Protein AF-A0A1S1YUB9-F1 (afdb_monomer_lite)

Radius of gyration: 20.57 Å; chains: 1; bounding box: 58×53×53 Å

Foldseek 3Di:
DVVVVPPPPPPDPDDPPPVVVVVVVVVLVVLLVPAADADADLPDLKHKWKDFLVLHTDDDDVVLVVQLSAAPLNVVLVLLVCLVPDDLVVQVCVLVVCPVPVCSVVSVQCNPQFPSVLLNCLSPVLPVPPSNDDTHCQVVLVVLLVVPPVRMFIKMKGAAPPDDLQPAAEEEEQAAAQGDRPSQVSLCNVQGNHIYIYGDDSHRHSAAALVNLCCCQVRVQVSVCVSVVYDRDAHAYEAAQNVCNSLQNCLVRVVPRHPAAEYELAENEHARDDQHEYEFEFEPAEPRGDYDPPHDPSRYDYDYHYSDYSCCCSSPVVVVSVVVVVVVVPD

Sequence (331 aa):
MIVLLLQNEDFVSNYLKIKKRWVLLSTLVLYILIFPKRSFDKEAEYQSVYFNSTGNTVSMPWLPYLSSIISEEDGQSVAVFMMHVLPEDIIRILVQKGLGLPFGSALRDMVTYSNHESLWNNYLFHNGAPTSMLPSNLYFQMMQDKGQYKDLSHYFVHLPKNKNLEDCEVTVFCHGFLGNWLLYPKIYDEYSNHIVICVETKGMSGIFTSSDMKHIYSKVLPHAYKRIGISPKKPHLVGLSNGCSAINTAITTLPTQFKSYTALSGGLFSKPRYGQKVKVIYGATDQSGGVSKYIPQNKYKLHVIKGDNHVLYISNPDTVFSILKQFDTSL

Organism: Flammeovirga pacifica (NCBI:txid915059)

Secondary structure (DSSP, 8-state):
-TTGGG--TTS-TTTSTTHHHHHHHHHHHHHHHHSPPPP--TTSSEEEEEEETTS-EEPPPHHHHHHTTS-HHHHHHHHHHHHHHS-HHHHHHHHHTT---TTHHHHHHHHHHS-HHHHHHHHHHTTS--T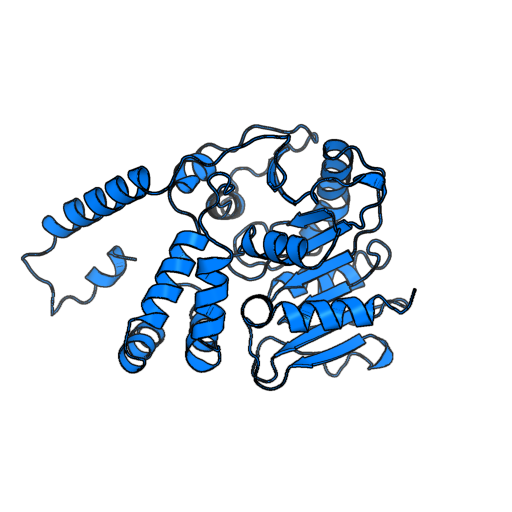TPPPP-HHHHHHHHTT-STTEEEEEEE--TTS-GGGSEEEEEE--SS--TTHHHHHHHHH--EEEEEE--SSTT----HHHHHHIIIIIHHHHHHHHT-----PEEEEEGGGHHHHHHHHHHSTTT-SEEEEESSEE-SPP-SS--EEEEEETT-SS-EE-TTS-GGGEEEEEETT--TTHHHH-HHHHHHHHHHHH---

Structure (mmCIF, N/CA/C/O backbone):
data_AF-A0A1S1YUB9-F1
#
_entry.id   AF-A0A1S1YUB9-F1
#
loop_
_atom_site.group_PDB
_atom_site.id
_atom_site.type_symbol
_atom_site.label_atom_id
_atom_site.label_alt_id
_atom_site.label_comp_id
_atom_site.label_asym_id
_atom_site.label_entity_id
_atom_site.label_seq_id
_atom_site.pdbx_PDB_ins_code
_atom_site.Cartn_x
_atom_site.Cartn_y
_atom_site.Cartn_z
_atom_site.occupancy
_atom_site.B_iso_or_equiv
_atom_site.auth_seq_id
_atom_site.auth_comp_id
_atom_site.auth_asym_id
_atom_site.auth_atom_id
_atom_site.pdbx_PDB_model_num
ATOM 1 N N . MET A 1 1 ? 21.155 -14.754 -8.875 1.00 34.53 1 MET A N 1
ATOM 2 C CA . MET A 1 1 ? 20.658 -16.146 -8.960 1.00 34.53 1 MET A CA 1
ATOM 3 C C . MET A 1 1 ? 21.722 -17.140 -9.449 1.00 34.53 1 MET A C 1
ATOM 5 O O . MET A 1 1 ? 22.033 -18.050 -8.703 1.00 34.53 1 MET A O 1
ATOM 9 N N . ILE A 1 2 ? 22.366 -16.961 -10.615 1.00 30.94 2 ILE A N 1
ATOM 10 C CA . ILE A 1 2 ? 23.365 -17.937 -11.134 1.00 30.94 2 ILE A CA 1
ATOM 11 C C . ILE A 1 2 ? 24.801 -17.730 -10.602 1.00 30.94 2 ILE A C 1
ATOM 13 O O . ILE A 1 2 ? 25.580 -18.676 -10.544 1.00 30.94 2 ILE A O 1
ATOM 17 N N . VAL A 1 3 ? 25.153 -16.522 -10.151 1.00 30.31 3 VAL A N 1
ATOM 18 C CA . VAL A 1 3 ? 26.521 -16.199 -9.688 1.00 30.31 3 VAL A CA 1
ATOM 19 C C . VAL A 1 3 ? 26.869 -16.857 -8.340 1.00 30.31 3 VAL A C 1
ATOM 21 O O . VAL A 1 3 ? 28.016 -17.232 -8.135 1.00 30.31 3 VAL A O 1
ATOM 24 N N . LEU A 1 4 ? 25.884 -17.085 -7.462 1.00 33.44 4 LEU A N 1
ATOM 25 C CA . LEU A 1 4 ? 26.083 -17.748 -6.160 1.00 33.44 4 LEU A CA 1
ATOM 26 C C . LEU A 1 4 ? 26.013 -19.286 -6.243 1.00 33.44 4 LEU A C 1
ATOM 28 O O . LEU A 1 4 ? 26.608 -19.970 -5.421 1.00 33.44 4 LEU A O 1
ATOM 32 N N . LEU A 1 5 ? 25.392 -19.841 -7.294 1.00 34.75 5 LEU A N 1
ATOM 33 C CA . LEU A 1 5 ? 25.421 -21.281 -7.615 1.00 34.75 5 LEU A CA 1
ATOM 34 C C . LEU A 1 5 ? 26.806 -21.773 -8.089 1.00 34.75 5 LEU A C 1
ATOM 36 O O . LEU A 1 5 ? 26.974 -22.953 -8.385 1.00 34.75 5 LEU A O 1
ATOM 40 N N . LEU A 1 6 ? 27.790 -20.878 -8.215 1.00 36.81 6 LEU A N 1
ATOM 41 C CA . LEU A 1 6 ? 29.139 -21.172 -8.707 1.00 36.81 6 LEU A CA 1
ATOM 42 C C . LEU A 1 6 ? 30.212 -21.208 -7.609 1.00 36.81 6 LEU A C 1
ATOM 44 O O . LEU A 1 6 ? 31.366 -21.449 -7.941 1.00 36.81 6 LEU A O 1
ATOM 48 N N . GLN A 1 7 ? 29.857 -20.980 -6.340 1.00 35.47 7 GLN A N 1
ATOM 49 C CA . GLN A 1 7 ? 30.815 -20.947 -5.221 1.00 35.47 7 GLN A CA 1
ATOM 50 C C . GLN A 1 7 ? 30.891 -22.254 -4.415 1.00 35.47 7 GLN A C 1
ATOM 52 O O . GLN A 1 7 ? 31.587 -22.312 -3.409 1.00 35.47 7 GLN A O 1
ATOM 57 N N . ASN A 1 8 ? 30.199 -23.311 -4.846 1.00 39.94 8 ASN A N 1
ATOM 58 C CA . ASN A 1 8 ? 30.387 -24.651 -4.292 1.00 39.94 8 ASN A CA 1
ATOM 59 C C . ASN A 1 8 ? 31.388 -25.390 -5.196 1.00 39.94 8 ASN A C 1
ATOM 61 O O . ASN A 1 8 ? 31.019 -25.903 -6.256 1.00 39.94 8 ASN A O 1
ATOM 65 N N . GLU A 1 9 ? 32.673 -25.282 -4.852 1.00 39.44 9 GLU A N 1
ATOM 66 C CA . GLU A 1 9 ? 33.794 -25.520 -5.772 1.00 39.44 9 GLU A CA 1
ATOM 67 C C . GLU A 1 9 ? 34.016 -26.997 -6.146 1.00 39.44 9 GLU A C 1
ATOM 69 O O . GLU A 1 9 ? 34.600 -27.267 -7.196 1.00 39.44 9 GLU A O 1
ATOM 74 N N . ASP A 1 10 ? 33.444 -27.949 -5.404 1.00 44.91 10 ASP A N 1
ATOM 75 C CA . ASP A 1 10 ? 33.791 -29.369 -5.567 1.00 44.91 10 ASP A CA 1
ATOM 76 C C . ASP A 1 10 ? 32.963 -30.140 -6.613 1.00 44.91 10 ASP A C 1
ATOM 78 O O . ASP A 1 10 ? 33.306 -31.268 -6.953 1.00 44.91 10 ASP A O 1
ATOM 82 N N . PHE A 1 11 ? 31.904 -29.554 -7.191 1.00 39.25 11 PHE A N 1
ATOM 83 C CA . PHE A 1 11 ? 31.036 -30.271 -8.150 1.00 39.25 11 PHE A CA 1
ATOM 84 C C . PHE A 1 11 ? 31.074 -29.729 -9.597 1.00 39.25 11 PHE A C 1
ATOM 86 O O . PHE A 1 11 ? 30.470 -30.310 -10.495 1.00 39.25 11 PHE A O 1
ATOM 93 N N . VAL A 1 12 ? 31.739 -28.593 -9.866 1.00 39.62 12 VAL A N 1
ATOM 94 C CA . VAL A 1 12 ? 31.489 -27.788 -11.096 1.00 39.62 12 VAL A CA 1
ATOM 95 C C . VAL A 1 12 ? 32.756 -27.377 -11.879 1.00 39.62 12 VAL A C 1
ATOM 97 O O . VAL A 1 12 ? 32.675 -26.704 -12.911 1.00 39.62 12 VAL A O 1
ATOM 100 N N . SER A 1 13 ? 33.941 -27.802 -11.456 1.00 45.28 13 SER A N 1
ATOM 101 C CA . SER A 1 13 ? 35.220 -27.513 -12.126 1.00 45.28 13 SER A CA 1
ATOM 102 C C . SER A 1 13 ? 35.484 -28.577 -13.210 1.00 45.28 13 SER A C 1
ATOM 104 O O . SER A 1 13 ? 35.717 -29.728 -12.887 1.00 45.28 13 SER A O 1
ATOM 106 N N . ASN A 1 14 ? 35.345 -28.381 -14.527 1.00 39.16 14 ASN A N 1
ATOM 107 C CA . ASN A 1 14 ? 35.972 -27.366 -15.380 1.00 39.16 14 ASN A CA 1
ATOM 108 C C . ASN A 1 14 ? 35.201 -27.112 -16.706 1.00 39.16 14 ASN A C 1
ATOM 110 O O . ASN A 1 14 ? 35.681 -26.398 -17.583 1.00 39.16 14 ASN A O 1
ATOM 114 N N . TYR A 1 15 ? 33.993 -27.663 -16.884 1.00 35.19 15 TYR A N 1
ATOM 115 C CA . TYR A 1 15 ? 33.299 -27.685 -18.191 1.00 35.19 15 TYR A CA 1
ATOM 116 C C . TYR A 1 15 ? 32.198 -26.607 -18.365 1.00 35.19 15 TYR A C 1
ATOM 118 O O . TYR A 1 15 ? 31.669 -26.403 -19.457 1.00 35.19 15 TYR A O 1
ATOM 126 N N . LEU A 1 16 ? 31.829 -25.880 -17.297 1.00 38.53 16 LEU A N 1
ATOM 127 C CA . LEU A 1 16 ? 30.573 -25.107 -17.238 1.00 38.53 16 LEU A CA 1
ATOM 128 C C . LEU A 1 16 ? 30.693 -23.572 -17.341 1.00 38.53 16 LEU A C 1
ATOM 130 O O . LEU A 1 16 ? 29.665 -22.899 -17.420 1.00 38.53 16 LEU A O 1
ATOM 134 N N . LYS A 1 17 ? 31.891 -22.974 -17.378 1.00 41.56 17 LYS A N 1
ATOM 135 C CA . LYS A 1 17 ? 32.029 -21.496 -17.346 1.00 41.56 17 LYS A CA 1
ATOM 136 C C . LYS A 1 17 ? 31.640 -20.786 -18.657 1.00 41.56 17 LYS A C 1
ATOM 138 O O . LYS A 1 17 ? 31.161 -19.656 -18.602 1.00 41.56 17 LYS A O 1
ATOM 143 N N . ILE A 1 18 ? 31.779 -21.437 -19.817 1.00 43.66 18 ILE A N 1
ATOM 144 C CA . ILE A 1 18 ? 31.516 -20.818 -21.135 1.00 43.66 18 ILE A CA 1
ATOM 145 C C . ILE A 1 18 ? 30.070 -21.061 -21.607 1.00 43.66 18 ILE A C 1
ATOM 147 O O . ILE A 1 18 ? 29.406 -20.123 -22.047 1.00 43.66 18 ILE A O 1
ATOM 151 N N . LYS A 1 19 ? 29.520 -22.274 -21.430 1.00 42.91 19 LYS A N 1
ATOM 152 C CA . LYS A 1 19 ? 28.124 -22.590 -21.807 1.00 42.91 19 LYS A CA 1
ATOM 153 C C . LYS A 1 19 ? 27.079 -21.882 -20.933 1.00 42.91 19 LYS A C 1
ATOM 155 O O . LYS A 1 19 ? 26.041 -21.483 -21.449 1.00 42.91 19 LYS A O 1
ATOM 160 N N . LYS A 1 20 ? 27.361 -21.630 -19.646 1.00 48.06 20 LYS A N 1
ATOM 161 C CA . LYS A 1 20 ? 26.442 -20.898 -18.747 1.00 48.06 20 LYS A CA 1
ATOM 162 C C . LYS A 1 20 ? 26.194 -19.452 -19.183 1.00 48.06 20 LYS A C 1
ATOM 164 O O . LYS A 1 20 ? 25.099 -18.949 -18.968 1.00 48.06 20 LYS A O 1
ATOM 169 N N . ARG A 1 21 ? 27.175 -18.790 -19.813 1.00 40.72 21 ARG A N 1
ATOM 170 C CA . ARG A 1 21 ? 27.009 -17.418 -20.321 1.00 40.72 21 ARG A CA 1
ATOM 171 C C . ARG A 1 21 ? 26.084 -17.372 -21.528 1.00 40.72 21 ARG A C 1
ATOM 173 O O . ARG A 1 21 ? 25.216 -16.515 -21.561 1.00 40.72 21 ARG A O 1
ATOM 180 N N . TRP A 1 22 ? 26.225 -18.311 -22.461 1.00 45.69 22 TRP A N 1
ATOM 181 C CA . TRP A 1 22 ? 25.366 -18.383 -23.643 1.00 45.69 22 TRP A CA 1
ATOM 182 C C . TRP A 1 22 ? 23.954 -18.845 -23.318 1.00 45.69 22 TRP A C 1
ATOM 184 O O . TRP A 1 22 ? 23.032 -18.244 -23.839 1.00 45.69 22 TRP A O 1
ATOM 194 N N . VAL A 1 23 ? 23.782 -19.809 -22.405 1.00 47.94 23 VAL A N 1
ATOM 195 C CA . VAL A 1 23 ? 22.453 -20.202 -21.905 1.00 47.94 23 VAL A CA 1
ATOM 196 C C . VAL A 1 23 ? 21.784 -19.034 -21.181 1.00 47.94 23 VAL A C 1
ATOM 198 O O . VAL A 1 23 ? 20.630 -18.737 -21.455 1.00 47.94 23 VAL A O 1
ATOM 201 N N . LEU A 1 24 ? 22.512 -18.311 -20.322 1.00 44.31 24 LEU A N 1
ATOM 202 C CA . LEU A 1 24 ? 21.993 -17.109 -19.665 1.00 44.31 24 LEU A CA 1
ATOM 203 C C . LEU A 1 24 ? 21.589 -16.045 -20.693 1.00 44.31 24 LEU A C 1
ATOM 205 O O . LEU A 1 24 ? 20.495 -15.504 -20.596 1.00 44.31 24 LEU A O 1
ATOM 209 N N . LEU A 1 25 ? 22.449 -15.764 -21.677 1.00 49.00 25 LEU A N 1
ATOM 210 C CA . LEU A 1 25 ? 22.181 -14.770 -22.714 1.00 49.00 25 LEU A CA 1
ATOM 211 C C . LEU A 1 25 ? 20.992 -15.187 -23.588 1.00 49.00 25 LEU A C 1
ATOM 213 O O . LEU A 1 25 ? 20.128 -14.366 -23.861 1.00 49.00 25 LEU A O 1
ATOM 217 N N . SER A 1 26 ? 20.908 -16.460 -23.982 1.00 49.50 26 SER A N 1
ATOM 218 C CA . SER A 1 26 ? 19.816 -16.981 -24.803 1.00 49.50 26 SER A CA 1
ATOM 219 C C . SER A 1 26 ? 18.503 -17.041 -24.039 1.00 49.50 26 SER A C 1
ATOM 221 O O . SER A 1 26 ? 17.475 -16.729 -24.620 1.00 49.50 26 SER A O 1
ATOM 223 N N . THR A 1 27 ? 18.519 -17.381 -22.745 1.00 50.28 27 THR A N 1
ATOM 224 C CA . THR A 1 27 ? 17.328 -17.308 -21.892 1.00 50.28 27 THR A CA 1
ATOM 225 C C . THR A 1 27 ? 16.892 -15.860 -21.731 1.00 50.28 27 THR A C 1
ATOM 227 O O . THR A 1 27 ? 15.717 -15.597 -21.915 1.00 50.28 27 THR A O 1
ATOM 230 N N . LEU A 1 28 ? 17.810 -14.916 -21.485 1.00 50.72 28 LEU A N 1
ATOM 231 C CA . LEU A 1 28 ? 17.494 -13.487 -21.376 1.00 50.72 28 LEU A CA 1
ATOM 232 C C . LEU A 1 28 ? 16.917 -12.925 -22.687 1.00 50.72 28 LEU A C 1
ATOM 234 O O . LEU A 1 28 ? 15.962 -12.161 -22.658 1.00 50.72 28 LEU A O 1
ATOM 238 N N . VAL A 1 29 ? 17.469 -13.332 -23.835 1.00 54.84 29 VAL A N 1
ATOM 239 C CA . VAL A 1 29 ? 16.989 -12.938 -25.168 1.00 54.84 29 VAL A CA 1
ATOM 240 C C . VAL A 1 29 ? 15.632 -13.569 -25.478 1.00 54.84 29 VAL A C 1
ATOM 242 O O . VAL A 1 29 ? 14.736 -12.845 -25.893 1.00 54.84 29 VAL A O 1
ATOM 245 N N . LEU A 1 30 ? 15.426 -14.869 -25.226 1.00 52.53 30 LEU A N 1
ATOM 246 C CA . LEU A 1 30 ? 14.097 -15.487 -25.341 1.00 52.53 30 LEU A CA 1
ATOM 247 C C . LEU A 1 30 ? 13.090 -14.777 -24.430 1.00 52.53 30 LEU A C 1
ATOM 249 O O . LEU A 1 30 ? 11.959 -14.550 -24.831 1.00 52.53 30 LEU A O 1
ATOM 253 N N . TYR A 1 31 ? 13.512 -14.391 -23.228 1.00 53.00 31 TYR A N 1
ATOM 254 C CA . TYR A 1 31 ? 12.681 -13.691 -22.256 1.00 53.00 31 TYR A CA 1
ATOM 255 C C . TYR A 1 31 ? 12.252 -12.307 -22.762 1.00 53.00 31 TYR A C 1
ATOM 257 O O . TYR A 1 31 ? 11.067 -12.001 -22.786 1.00 53.00 31 TYR A O 1
ATOM 265 N N . ILE A 1 32 ? 13.198 -11.514 -23.277 1.00 51.06 32 ILE A N 1
ATOM 266 C CA . ILE A 1 32 ? 12.930 -10.223 -23.936 1.00 51.06 32 ILE A CA 1
ATOM 267 C C . ILE A 1 32 ? 11.950 -10.373 -25.110 1.00 51.06 32 ILE A C 1
ATOM 269 O O . ILE A 1 32 ? 11.178 -9.460 -25.390 1.00 51.06 32 ILE A O 1
ATOM 273 N N . LEU A 1 33 ? 12.002 -11.504 -25.819 1.00 49.97 33 LEU A N 1
ATOM 274 C CA . LEU A 1 33 ? 11.153 -11.775 -26.980 1.00 49.97 33 LEU A CA 1
ATOM 275 C C . LEU A 1 33 ? 9.760 -12.310 -26.603 1.00 49.97 33 LEU A C 1
ATOM 277 O O . LEU A 1 33 ? 8.823 -12.112 -27.372 1.00 49.97 33 LEU A O 1
ATOM 281 N N . ILE A 1 34 ? 9.621 -12.981 -25.455 1.00 48.47 34 ILE A N 1
ATOM 282 C CA . ILE A 1 34 ? 8.364 -13.589 -24.985 1.00 48.47 34 ILE A CA 1
ATOM 283 C C . ILE A 1 34 ? 7.525 -12.600 -24.163 1.00 48.47 34 ILE A C 1
ATOM 285 O O . ILE A 1 34 ? 6.298 -12.640 -24.243 1.00 48.47 34 ILE A O 1
ATOM 289 N N . PHE A 1 35 ? 8.154 -11.702 -23.398 1.00 46.31 35 PHE A N 1
ATOM 290 C CA . PHE A 1 35 ? 7.446 -10.756 -22.532 1.00 46.31 35 PHE A CA 1
ATOM 291 C C . PHE A 1 35 ? 7.271 -9.394 -23.234 1.00 46.31 35 PHE A C 1
ATOM 293 O O . PHE A 1 35 ? 8.260 -8.729 -23.552 1.00 46.31 35 PHE A O 1
ATOM 300 N N . PRO A 1 36 ? 6.027 -8.967 -23.528 1.00 44.50 36 PRO A N 1
ATOM 301 C CA . PRO A 1 36 ? 5.758 -7.804 -24.369 1.00 44.50 36 PRO A CA 1
ATOM 302 C C . PRO A 1 36 ? 6.196 -6.477 -23.731 1.00 44.50 36 PRO A C 1
ATOM 304 O O . PRO A 1 36 ? 6.282 -6.327 -22.512 1.00 44.50 36 PRO A O 1
ATOM 307 N N . LYS A 1 37 ? 6.427 -5.474 -24.591 1.00 47.81 37 LYS A N 1
ATOM 308 C CA . LYS A 1 37 ? 6.673 -4.079 -24.198 1.00 47.81 37 LYS A CA 1
ATOM 309 C C . LYS A 1 37 ? 5.563 -3.576 -23.269 1.00 47.81 37 LYS A C 1
ATOM 311 O O . LYS A 1 37 ? 4.394 -3.586 -23.639 1.00 47.81 37 LYS A O 1
ATOM 316 N N . ARG A 1 38 ? 5.960 -3.065 -22.106 1.00 53.06 38 ARG A N 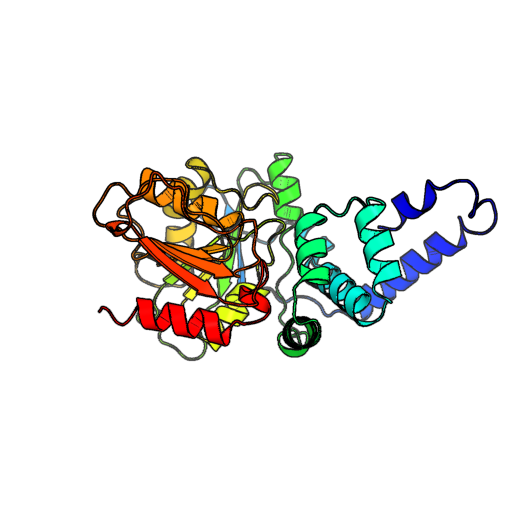1
ATOM 317 C CA . ARG A 1 38 ? 5.078 -2.441 -21.113 1.00 53.06 38 ARG A CA 1
ATOM 318 C C . ARG A 1 38 ? 4.615 -1.058 -21.591 1.00 53.06 38 ARG A C 1
ATOM 320 O O . ARG A 1 38 ? 5.436 -0.270 -22.064 1.00 53.06 38 ARG A O 1
ATOM 327 N N . SER A 1 39 ? 3.313 -0.770 -21.508 1.00 47.41 39 SER A N 1
ATOM 328 C CA . SER A 1 39 ? 2.718 0.502 -21.953 1.00 47.41 39 SER A CA 1
ATOM 329 C C . SER A 1 39 ? 2.640 1.535 -20.825 1.00 47.41 39 SER A C 1
ATOM 331 O O . SER A 1 39 ? 2.303 1.193 -19.696 1.00 47.41 39 SER A O 1
ATOM 333 N N . PHE A 1 40 ? 2.879 2.807 -21.155 1.00 55.94 40 PHE A N 1
ATOM 334 C CA . PHE A 1 40 ? 2.950 3.943 -20.222 1.00 55.94 40 PHE A CA 1
ATOM 335 C C . PHE A 1 40 ? 1.850 4.977 -20.473 1.00 55.94 40 PHE A C 1
ATOM 337 O O . PHE A 1 40 ? 2.109 6.183 -20.479 1.00 55.94 40 PHE A O 1
ATOM 344 N N . ASP A 1 41 ? 0.637 4.519 -20.769 1.00 61.28 41 ASP A N 1
ATOM 345 C CA . ASP A 1 41 ? -0.436 5.442 -21.115 1.00 61.28 41 ASP A CA 1
ATOM 346 C C . ASP A 1 41 ? -0.993 6.134 -19.862 1.00 61.28 41 ASP A C 1
ATOM 348 O O . ASP A 1 41 ? -1.278 5.512 -18.842 1.00 61.28 41 ASP A O 1
ATOM 352 N N . LYS A 1 42 ? -1.148 7.454 -19.949 1.00 61.62 42 LYS A N 1
ATOM 353 C CA . LYS A 1 42 ? -1.785 8.288 -18.925 1.00 61.62 42 LYS A CA 1
ATOM 354 C C . LYS A 1 42 ? -3.294 8.043 -18.825 1.00 61.62 42 LYS A C 1
ATOM 356 O O . LYS A 1 42 ? -3.869 8.377 -17.798 1.00 61.62 42 LYS A O 1
ATOM 361 N N . GLU A 1 43 ? -3.905 7.493 -19.872 1.00 66.88 43 GLU A N 1
ATOM 362 C CA . GLU A 1 43 ? -5.318 7.105 -19.898 1.00 66.88 43 GLU A CA 1
ATOM 363 C C . GLU A 1 43 ? -5.501 5.632 -19.496 1.00 66.88 43 GLU A C 1
ATOM 365 O O . GLU A 1 43 ? -6.622 5.126 -19.457 1.00 66.88 43 GLU A O 1
ATOM 370 N N . ALA A 1 44 ? -4.404 4.920 -19.197 1.00 74.06 44 ALA A N 1
ATOM 371 C CA . ALA A 1 44 ? -4.489 3.546 -18.741 1.00 74.06 44 ALA A CA 1
ATOM 372 C C . ALA A 1 44 ? -5.120 3.467 -17.348 1.00 74.06 44 ALA A C 1
ATOM 374 O O . ALA A 1 44 ? -4.913 4.313 -16.473 1.00 74.06 44 ALA A O 1
ATOM 375 N N . GLU A 1 45 ? -5.844 2.373 -17.154 1.00 78.62 45 GLU A N 1
ATOM 376 C CA . GLU A 1 45 ? -6.415 1.956 -15.879 1.00 78.62 45 GLU A CA 1
ATOM 377 C C . GLU A 1 45 ? -5.347 1.826 -14.787 1.00 78.62 45 GLU A C 1
ATOM 379 O O . GLU A 1 45 ? -5.543 2.251 -13.653 1.00 78.62 45 GLU A O 1
ATOM 384 N N . TYR A 1 46 ? -4.191 1.280 -15.154 1.00 80.00 46 TYR A N 1
ATOM 385 C CA . TYR A 1 46 ? -3.020 1.171 -14.302 1.00 80.00 46 TYR A CA 1
ATOM 386 C C . TYR A 1 46 ? -1.974 2.163 -14.796 1.00 80.00 46 TYR A C 1
ATOM 388 O O . TYR A 1 46 ? -1.599 2.130 -15.967 1.00 80.00 46 TYR A O 1
ATOM 396 N N . GLN A 1 47 ? -1.458 3.012 -13.907 1.00 83.25 47 GLN A N 1
ATOM 397 C CA . GLN A 1 47 ? -0.428 3.995 -14.246 1.00 83.25 47 GLN A CA 1
ATOM 398 C C . GLN A 1 47 ? 0.760 3.936 -13.283 1.00 83.25 47 GLN A C 1
ATOM 400 O O . GLN A 1 47 ? 0.595 3.800 -12.072 1.00 83.25 47 GLN A O 1
ATOM 405 N N . SER A 1 48 ? 1.965 4.102 -13.832 1.00 83.19 48 SER A N 1
ATOM 406 C CA . SER A 1 48 ? 3.212 4.333 -13.094 1.00 83.19 48 SER A CA 1
ATOM 407 C C . SER A 1 48 ? 3.595 5.798 -13.269 1.00 83.19 48 SER A C 1
ATOM 409 O O . SER A 1 48 ? 3.779 6.266 -14.396 1.00 83.19 48 SER A O 1
ATOM 411 N N . VAL A 1 49 ? 3.640 6.554 -12.170 1.00 88.00 49 VAL A N 1
ATOM 412 C CA . VAL A 1 49 ? 3.735 8.016 -12.225 1.00 88.00 49 VAL A CA 1
ATOM 413 C C . VAL A 1 49 ? 4.969 8.507 -11.491 1.00 88.00 49 VAL A C 1
ATOM 415 O O . VAL A 1 49 ? 5.063 8.405 -10.270 1.00 88.00 49 VAL A O 1
ATOM 418 N N . TYR A 1 50 ? 5.878 9.134 -12.238 1.00 90.00 50 TYR A N 1
ATOM 419 C CA . TYR A 1 50 ? 7.047 9.825 -11.701 1.00 90.00 50 TYR A CA 1
ATOM 420 C C . TYR A 1 50 ? 6.811 11.326 -11.703 1.00 90.00 50 TYR A C 1
ATOM 422 O O . TYR A 1 50 ? 6.293 11.885 -12.670 1.00 90.00 50 TYR A O 1
ATOM 430 N N . PHE A 1 51 ? 7.226 12.000 -10.640 1.00 92.69 51 PHE A N 1
ATOM 431 C CA . PHE A 1 51 ? 7.164 13.453 -10.561 1.00 92.69 51 PHE A CA 1
ATOM 432 C C . PHE A 1 51 ? 8.348 14.016 -9.785 1.00 92.69 51 PHE A C 1
ATOM 434 O O . PHE A 1 51 ? 8.926 13.347 -8.928 1.00 92.69 51 PHE A O 1
ATOM 441 N N . ASN A 1 52 ? 8.738 15.240 -10.122 1.00 93.25 52 ASN A N 1
ATOM 442 C CA . ASN A 1 52 ? 9.883 15.903 -9.515 1.00 93.25 52 ASN A CA 1
ATOM 443 C C . ASN A 1 52 ? 9.499 16.684 -8.240 1.00 93.25 52 ASN A C 1
ATOM 445 O O . ASN A 1 52 ? 8.330 16.791 -7.861 1.00 93.25 52 ASN A O 1
ATOM 449 N N . SER A 1 53 ? 10.493 17.288 -7.592 1.00 90.62 53 SER A N 1
ATOM 450 C CA . SER A 1 53 ? 10.326 18.082 -6.369 1.00 90.62 53 SER A CA 1
ATOM 451 C C . SER A 1 53 ? 9.405 19.301 -6.518 1.00 90.62 53 SER A C 1
ATOM 453 O O . SER A 1 53 ? 8.839 19.741 -5.515 1.00 90.62 53 SER A O 1
ATOM 455 N N . THR A 1 54 ? 9.213 19.809 -7.742 1.00 92.31 54 THR A N 1
ATOM 456 C CA . THR A 1 54 ? 8.286 20.909 -8.056 1.00 92.31 54 THR A CA 1
ATOM 457 C C . THR A 1 54 ? 6.857 20.431 -8.324 1.00 92.31 54 THR A C 1
ATOM 459 O O . THR A 1 54 ? 5.977 21.256 -8.551 1.00 92.31 54 THR A O 1
ATOM 462 N N . GLY A 1 55 ? 6.604 19.118 -8.304 1.00 91.38 55 GLY A N 1
ATOM 463 C CA . GLY A 1 55 ? 5.286 18.537 -8.562 1.00 91.38 55 GLY A CA 1
ATOM 464 C C . GLY A 1 55 ? 4.949 18.371 -10.045 1.00 91.38 55 GLY A C 1
ATOM 465 O O . GLY A 1 55 ? 3.784 18.171 -10.377 1.00 91.38 55 GLY A O 1
ATOM 466 N N . ASN A 1 56 ? 5.934 18.459 -10.940 1.00 91.81 56 ASN A N 1
ATOM 467 C CA . ASN A 1 56 ? 5.732 18.203 -12.363 1.00 91.81 56 ASN A CA 1
ATOM 468 C C . ASN A 1 56 ? 5.932 16.716 -12.653 1.00 91.81 56 ASN A C 1
ATOM 470 O O . ASN A 1 56 ? 6.939 16.135 -12.243 1.00 91.81 56 ASN A O 1
ATOM 474 N N . THR A 1 57 ? 4.996 16.114 -13.389 1.00 90.62 57 THR A N 1
ATOM 475 C CA . THR A 1 57 ? 5.159 14.749 -13.904 1.00 90.62 57 THR A CA 1
ATOM 476 C C . THR A 1 57 ? 6.351 14.699 -14.863 1.00 90.62 57 THR A C 1
ATOM 478 O O . THR A 1 57 ? 6.515 15.586 -15.700 1.00 90.62 57 THR A O 1
ATOM 481 N N . VAL A 1 58 ? 7.172 13.658 -14.749 1.00 88.25 58 VAL A N 1
ATOM 482 C CA . VAL A 1 58 ? 8.336 13.415 -15.610 1.00 88.25 58 VAL A CA 1
ATOM 483 C C . VAL A 1 58 ? 8.248 12.036 -16.253 1.00 88.25 58 VAL A C 1
ATOM 485 O O . VAL A 1 58 ? 7.505 11.166 -15.798 1.00 88.25 58 VAL A O 1
ATOM 488 N N . SER A 1 59 ? 9.020 11.827 -17.318 1.00 81.12 59 SER A N 1
ATOM 489 C CA . SER A 1 59 ? 9.187 10.502 -17.911 1.00 81.12 59 SER A CA 1
ATOM 490 C C . SER A 1 59 ? 9.838 9.535 -16.923 1.00 81.12 59 SER A C 1
ATOM 492 O O . SER A 1 59 ? 10.657 9.942 -16.093 1.00 81.12 59 SER A O 1
ATOM 494 N N . MET A 1 60 ? 9.535 8.245 -17.066 1.00 78.12 60 MET A N 1
ATOM 495 C CA . MET A 1 60 ? 10.180 7.211 -16.266 1.00 78.12 60 MET A CA 1
ATOM 496 C C . MET A 1 60 ? 11.712 7.268 -16.409 1.00 78.12 60 MET A C 1
ATOM 498 O O . MET A 1 60 ? 12.217 7.413 -17.527 1.00 78.12 60 MET A O 1
ATOM 502 N N . PRO A 1 61 ? 12.474 7.131 -15.309 1.00 77.44 61 PRO A N 1
ATOM 503 C CA . PRO A 1 61 ? 13.922 7.045 -15.393 1.00 77.44 61 PRO A CA 1
ATOM 504 C C . PRO A 1 61 ? 14.386 5.824 -16.202 1.00 77.44 61 PRO A C 1
ATOM 506 O O . PRO A 1 61 ? 13.777 4.755 -16.178 1.00 77.44 61 PRO A O 1
ATOM 509 N N . TRP A 1 62 ? 15.507 5.971 -16.907 1.00 66.44 62 TRP A N 1
ATOM 510 C CA . TRP A 1 62 ? 15.982 4.971 -17.869 1.00 66.44 62 TRP A CA 1
ATOM 511 C C . TRP A 1 62 ? 16.381 3.621 -17.240 1.00 66.44 62 TRP A C 1
ATOM 513 O O . TRP A 1 62 ? 16.239 2.589 -17.885 1.00 66.44 62 TRP A O 1
ATOM 523 N N . LEU A 1 63 ? 16.863 3.589 -15.991 1.00 67.44 63 LEU A N 1
ATOM 524 C CA . LEU A 1 63 ? 17.220 2.331 -15.316 1.00 67.44 63 LEU A CA 1
ATOM 525 C C . LEU A 1 63 ? 15.982 1.459 -15.031 1.00 67.44 63 LEU A C 1
ATOM 527 O O . LEU A 1 63 ? 15.970 0.319 -15.492 1.00 67.44 63 LEU A O 1
ATOM 531 N N . PRO A 1 64 ? 14.925 1.984 -14.374 1.00 66.12 64 PRO A N 1
ATOM 532 C CA . PRO A 1 64 ? 13.612 1.336 -14.295 1.00 66.12 64 PRO A CA 1
ATOM 533 C C . PRO A 1 64 ? 13.070 0.886 -15.658 1.00 66.12 64 PRO A C 1
ATOM 535 O O . PRO A 1 64 ? 12.502 -0.198 -15.782 1.00 66.12 64 PRO A O 1
ATOM 538 N N . TYR A 1 65 ? 13.311 1.683 -16.706 1.00 63.84 65 TYR A N 1
ATOM 539 C CA . TYR A 1 65 ? 12.927 1.345 -18.080 1.00 63.84 65 TYR A CA 1
ATOM 540 C C . TYR A 1 65 ? 13.637 0.105 -18.607 1.00 63.84 65 TYR A C 1
ATOM 542 O O . TYR A 1 65 ? 12.985 -0.783 -19.145 1.00 63.84 65 TYR A O 1
ATOM 550 N N . LEU A 1 66 ? 14.944 -0.019 -18.404 1.00 58.84 66 LEU A N 1
ATOM 551 C CA . LEU A 1 66 ? 15.678 -1.212 -18.824 1.00 58.84 66 LEU A CA 1
ATOM 552 C C . LEU A 1 66 ? 15.347 -2.435 -17.964 1.00 58.84 66 LEU A C 1
ATOM 554 O O . LEU A 1 66 ? 15.306 -3.549 -18.480 1.00 58.84 66 LEU A O 1
ATOM 558 N N . SER A 1 67 ? 15.074 -2.246 -16.672 1.00 56.72 67 SER A N 1
ATOM 559 C CA . SER A 1 67 ? 14.653 -3.346 -15.804 1.00 56.72 67 SER A CA 1
ATOM 560 C C . SER A 1 67 ? 13.218 -3.799 -16.029 1.00 56.72 67 SER A C 1
ATOM 562 O O . SER A 1 67 ? 12.874 -4.901 -15.632 1.00 56.72 67 SER A O 1
ATOM 564 N N . SER A 1 68 ? 12.382 -3.005 -16.701 1.00 53.56 68 SER A N 1
ATOM 565 C CA . SER A 1 68 ? 11.012 -3.401 -17.053 1.00 53.56 68 SER A CA 1
ATOM 566 C C . SER A 1 68 ? 10.931 -4.637 -17.966 1.00 53.56 68 SER A C 1
ATOM 568 O O . SER A 1 68 ? 9.854 -5.183 -18.180 1.00 53.56 68 SER A O 1
ATOM 570 N N . ILE A 1 69 ? 12.075 -5.104 -18.467 1.00 51.97 69 ILE A N 1
ATOM 571 C CA . ILE A 1 69 ? 12.232 -6.363 -19.193 1.00 51.97 69 ILE A CA 1
ATOM 572 C C . ILE A 1 69 ? 12.044 -7.590 -18.274 1.00 51.97 69 ILE A C 1
ATOM 574 O O . ILE A 1 69 ? 11.586 -8.624 -18.747 1.00 51.97 69 ILE A O 1
ATOM 578 N N . ILE A 1 70 ? 12.397 -7.492 -16.984 1.00 50.81 70 ILE A N 1
ATOM 579 C CA . ILE A 1 70 ? 12.241 -8.558 -15.978 1.00 50.81 70 ILE A CA 1
ATOM 580 C C . ILE A 1 70 ? 11.725 -7.918 -14.690 1.00 50.81 70 ILE A C 1
ATOM 582 O O . ILE A 1 70 ? 12.473 -7.206 -14.014 1.00 50.81 70 ILE A O 1
ATOM 586 N N . SER A 1 71 ? 10.471 -8.164 -14.324 1.00 51.16 71 SER A N 1
ATOM 587 C CA . SER A 1 71 ? 9.930 -7.635 -13.075 1.00 51.16 71 SER A CA 1
ATOM 588 C C . SER A 1 71 ? 10.097 -8.549 -11.874 1.00 51.16 71 SER A C 1
ATOM 590 O O . SER A 1 71 ? 10.562 -9.683 -11.941 1.00 51.16 71 SER A O 1
ATOM 592 N N . GLU A 1 72 ? 9.744 -8.018 -10.712 1.00 53.75 72 GLU A N 1
ATOM 593 C CA . GLU A 1 72 ? 9.672 -8.817 -9.503 1.00 53.75 72 GLU A CA 1
ATOM 594 C C . GLU A 1 72 ? 8.587 -9.890 -9.608 1.00 53.75 72 GLU A C 1
ATOM 596 O O . GLU A 1 72 ? 8.810 -11.013 -9.170 1.00 53.75 72 GLU A O 1
ATOM 601 N N . GLU A 1 73 ? 7.453 -9.580 -10.242 1.00 54.03 73 GLU A N 1
ATOM 602 C CA . GLU A 1 73 ? 6.372 -10.534 -10.499 1.00 54.03 73 GLU A CA 1
ATOM 603 C C . GLU A 1 73 ? 6.863 -11.717 -11.333 1.00 54.03 73 GLU A C 1
ATOM 605 O O . GLU A 1 73 ? 6.483 -12.852 -11.063 1.00 54.03 73 GLU A O 1
ATOM 610 N N . ASP A 1 74 ? 7.763 -11.471 -12.283 1.00 52.53 74 ASP A N 1
ATOM 611 C CA . ASP A 1 74 ? 8.410 -12.503 -13.089 1.00 52.53 74 ASP A CA 1
ATOM 612 C C . ASP A 1 74 ? 9.276 -13.433 -12.221 1.00 52.53 74 ASP A C 1
ATOM 614 O O . ASP A 1 74 ? 9.190 -14.660 -12.310 1.00 52.53 74 ASP A O 1
ATOM 618 N N . GLY A 1 75 ? 10.071 -12.860 -11.311 1.00 54.62 75 GLY A N 1
ATOM 619 C CA . GLY A 1 75 ? 10.880 -13.617 -10.353 1.00 54.62 75 GLY A CA 1
ATOM 620 C C . GLY A 1 75 ? 10.045 -14.385 -9.323 1.00 54.62 75 GLY A C 1
ATOM 621 O O . GLY A 1 75 ? 10.352 -15.539 -9.018 1.00 54.62 75 GLY A O 1
ATOM 622 N N . GLN A 1 76 ? 8.972 -13.775 -8.814 1.00 57.56 76 GLN A N 1
ATOM 623 C CA . GLN A 1 76 ? 8.024 -14.413 -7.900 1.00 57.56 76 GLN A CA 1
ATOM 624 C C . GLN A 1 76 ? 7.257 -15.535 -8.604 1.00 57.56 76 GLN A C 1
ATOM 626 O O . GLN A 1 76 ? 7.120 -16.610 -8.037 1.00 57.56 76 GLN A O 1
ATOM 631 N N . SER A 1 77 ? 6.834 -15.340 -9.854 1.00 55.84 77 SER A N 1
ATOM 632 C CA . SER A 1 77 ? 6.151 -16.368 -10.649 1.00 55.84 77 SER A CA 1
ATOM 633 C C . SER A 1 77 ? 7.059 -17.564 -10.915 1.00 55.84 77 SER A C 1
ATOM 635 O O . SER A 1 77 ? 6.620 -18.703 -10.789 1.00 55.84 77 SER A O 1
ATOM 637 N N . VAL A 1 78 ? 8.348 -17.334 -11.195 1.00 54.59 78 VAL A N 1
ATOM 638 C CA . VAL A 1 78 ? 9.344 -18.414 -11.282 1.00 54.59 78 VAL A CA 1
ATOM 639 C C . VAL A 1 78 ? 9.509 -19.116 -9.937 1.00 54.59 78 VAL A C 1
ATOM 641 O O . VAL A 1 78 ? 9.567 -20.341 -9.904 1.00 54.59 78 VAL A O 1
ATOM 644 N N . ALA A 1 79 ? 9.552 -18.379 -8.825 1.00 57.19 79 ALA A N 1
ATOM 645 C CA . ALA A 1 79 ? 9.634 -18.984 -7.499 1.00 57.19 79 ALA A CA 1
ATOM 646 C C . ALA A 1 79 ? 8.394 -19.840 -7.189 1.00 57.19 79 ALA A C 1
ATOM 648 O O . ALA A 1 79 ? 8.542 -20.976 -6.751 1.00 57.19 79 ALA A O 1
ATOM 649 N N . VAL A 1 80 ? 7.187 -19.343 -7.473 1.00 58.00 80 VAL A N 1
ATOM 650 C CA . VAL A 1 80 ? 5.923 -20.074 -7.287 1.00 58.00 80 VAL A CA 1
ATOM 651 C C . VAL A 1 80 ? 5.843 -21.289 -8.215 1.00 58.00 80 VAL A C 1
ATOM 653 O O . VAL A 1 80 ? 5.486 -22.370 -7.758 1.00 58.00 80 VAL A O 1
ATOM 656 N N . PHE A 1 81 ? 6.274 -21.167 -9.472 1.00 56.78 81 PHE A N 1
ATOM 657 C CA . PHE A 1 81 ? 6.410 -22.302 -10.388 1.00 56.78 81 PHE A CA 1
ATOM 658 C C . PHE A 1 81 ? 7.365 -23.361 -9.849 1.00 56.78 81 PHE A C 1
ATOM 660 O O . PHE A 1 81 ? 7.008 -24.532 -9.779 1.00 56.78 81 PHE A O 1
ATOM 667 N N . MET A 1 82 ? 8.562 -22.953 -9.421 1.00 55.56 82 MET A N 1
ATOM 668 C CA . MET A 1 82 ? 9.535 -23.858 -8.815 1.00 55.56 82 MET A CA 1
ATOM 669 C C . MET A 1 82 ? 8.961 -24.546 -7.574 1.00 55.56 82 MET A C 1
ATOM 671 O O . MET A 1 82 ? 9.205 -25.731 -7.388 1.00 55.56 82 MET A O 1
ATOM 675 N N . MET A 1 83 ? 8.176 -23.839 -6.757 1.00 57.69 83 MET A N 1
ATOM 676 C CA . MET A 1 83 ? 7.497 -24.426 -5.600 1.00 57.69 83 MET A CA 1
ATOM 677 C C . MET A 1 83 ? 6.417 -25.441 -5.992 1.00 57.69 83 MET A C 1
ATOM 679 O O . MET A 1 83 ? 6.220 -26.408 -5.269 1.00 57.69 83 MET A O 1
ATOM 683 N N . HIS A 1 84 ? 5.745 -25.252 -7.129 1.00 57.88 84 HIS A N 1
ATOM 684 C CA . HIS A 1 84 ? 4.720 -26.176 -7.615 1.00 57.88 84 HIS A CA 1
ATOM 685 C C . HIS A 1 84 ? 5.307 -27.458 -8.228 1.00 57.88 84 HIS A C 1
ATOM 687 O O . HIS A 1 84 ? 4.722 -28.529 -8.099 1.00 57.88 84 HIS A O 1
ATOM 693 N N . VAL A 1 85 ? 6.452 -27.361 -8.913 1.00 56.72 85 VAL A N 1
ATOM 694 C CA . VAL A 1 85 ? 7.016 -28.491 -9.679 1.00 56.72 85 VAL A CA 1
ATOM 695 C C . VAL A 1 85 ? 8.107 -29.268 -8.948 1.00 56.72 85 VAL A C 1
ATOM 697 O O . VAL A 1 85 ? 8.394 -30.404 -9.323 1.00 56.72 85 VAL A O 1
ATOM 700 N N . LEU A 1 86 ? 8.764 -28.668 -7.951 1.00 55.19 86 LEU A N 1
ATOM 701 C CA . LEU A 1 86 ? 9.854 -29.322 -7.231 1.00 55.19 86 LEU A CA 1
ATOM 702 C C . LEU A 1 86 ? 9.333 -30.096 -6.007 1.00 55.19 86 LEU A C 1
ATOM 704 O O . LEU A 1 86 ? 8.476 -29.595 -5.284 1.00 55.19 86 LEU A O 1
ATOM 708 N N . PRO A 1 87 ? 9.899 -31.280 -5.715 1.00 62.69 87 PRO A N 1
ATOM 709 C CA . PRO A 1 87 ? 9.685 -31.984 -4.453 1.00 62.69 87 PRO A CA 1
ATOM 710 C C . PRO A 1 87 ? 9.988 -31.120 -3.212 1.00 62.69 87 PRO A C 1
ATOM 712 O O . PRO A 1 87 ? 10.935 -30.326 -3.201 1.00 62.69 87 PRO A O 1
ATOM 715 N N . GLU A 1 88 ? 9.200 -31.288 -2.145 1.00 60.94 88 GLU A N 1
ATOM 716 C CA . GLU A 1 88 ? 9.259 -30.457 -0.929 1.00 60.94 88 GLU A CA 1
ATOM 717 C C . GLU A 1 88 ? 10.630 -30.502 -0.228 1.00 60.94 88 GLU A C 1
ATOM 719 O O . GLU A 1 88 ? 11.114 -29.498 0.297 1.00 60.94 88 GLU A O 1
ATOM 724 N N . ASP A 1 89 ? 11.297 -31.653 -0.249 1.00 63.59 89 ASP A N 1
ATOM 725 C CA . ASP A 1 89 ? 12.646 -31.858 0.277 1.00 63.59 89 ASP A CA 1
ATOM 726 C C . ASP A 1 89 ? 13.694 -31.033 -0.488 1.00 63.59 89 ASP A C 1
ATOM 728 O O . ASP A 1 89 ? 14.554 -30.399 0.133 1.00 63.59 89 ASP A O 1
ATOM 732 N N . ILE A 1 90 ? 13.572 -30.937 -1.816 1.00 62.12 90 ILE A N 1
ATOM 733 C CA . ILE A 1 90 ? 14.425 -30.077 -2.647 1.00 62.12 90 ILE A CA 1
ATOM 734 C C . ILE A 1 90 ? 14.183 -28.605 -2.306 1.00 62.12 90 ILE A C 1
ATOM 736 O O . ILE A 1 90 ? 15.140 -27.850 -2.114 1.00 62.12 90 ILE A O 1
ATOM 740 N N . ILE A 1 91 ? 12.924 -28.193 -2.159 1.00 60.53 91 ILE A N 1
ATOM 741 C CA . ILE A 1 91 ? 12.568 -26.817 -1.789 1.00 60.53 91 ILE A CA 1
ATOM 742 C C . ILE A 1 91 ? 13.134 -26.461 -0.407 1.00 60.53 91 ILE A C 1
ATOM 744 O O . ILE A 1 91 ? 13.762 -25.413 -0.241 1.00 60.53 91 ILE A O 1
ATOM 748 N N . ARG A 1 92 ? 12.984 -27.346 0.585 1.00 61.69 92 ARG A N 1
ATOM 749 C CA . ARG A 1 92 ? 13.529 -27.151 1.938 1.00 61.69 92 ARG A CA 1
ATOM 750 C C . ARG A 1 92 ? 15.047 -27.000 1.922 1.00 61.69 92 ARG A C 1
ATOM 752 O O . ARG A 1 92 ? 15.564 -26.119 2.608 1.00 61.69 92 ARG A O 1
ATOM 759 N N . ILE A 1 93 ? 15.757 -27.788 1.114 1.00 62.69 93 ILE A N 1
ATOM 760 C CA . ILE A 1 93 ? 17.210 -27.658 0.932 1.00 62.69 93 ILE A CA 1
ATOM 761 C C . ILE A 1 93 ? 17.564 -26.299 0.311 1.00 62.69 93 ILE A C 1
ATOM 763 O O . ILE A 1 93 ? 18.499 -25.647 0.777 1.00 62.69 93 ILE A O 1
ATOM 767 N N . LEU A 1 94 ? 16.814 -25.844 -0.697 1.00 58.41 94 LEU A N 1
ATOM 768 C CA . LEU A 1 94 ? 17.027 -24.542 -1.341 1.00 58.41 94 LEU A CA 1
ATOM 769 C C . LEU A 1 94 ? 16.798 -23.369 -0.370 1.00 58.41 94 LEU A C 1
ATOM 771 O O . LEU A 1 94 ? 17.573 -22.411 -0.380 1.00 58.41 94 LEU A O 1
ATOM 775 N N . VAL A 1 95 ? 15.790 -23.469 0.503 1.00 57.19 95 VAL A N 1
ATOM 776 C CA . VAL A 1 95 ? 15.479 -22.473 1.545 1.00 57.19 95 VAL A CA 1
ATOM 777 C C . VAL A 1 95 ? 16.510 -22.495 2.682 1.00 57.19 95 VAL A C 1
ATOM 779 O O . VAL A 1 95 ? 16.926 -21.440 3.156 1.00 57.19 95 VAL A O 1
ATOM 782 N N . GLN A 1 96 ? 16.949 -23.676 3.135 1.00 56.97 96 GLN A N 1
ATOM 783 C CA . GLN A 1 96 ? 17.892 -23.823 4.254 1.00 56.97 96 GLN A CA 1
ATOM 784 C C . GLN A 1 96 ? 19.338 -23.480 3.887 1.00 56.97 96 GLN A C 1
ATOM 786 O O . GLN A 1 96 ? 20.052 -22.917 4.713 1.00 56.97 96 GLN A O 1
ATOM 791 N N . LYS A 1 97 ? 19.780 -23.785 2.660 1.00 54.28 97 LYS A N 1
ATOM 792 C CA . LYS A 1 97 ? 21.161 -23.525 2.213 1.00 54.28 97 LYS A CA 1
ATOM 793 C C . LYS A 1 97 ? 21.439 -22.064 1.855 1.00 54.28 97 LYS A C 1
ATOM 795 O O . LYS A 1 97 ? 22.514 -21.768 1.342 1.00 54.28 97 LYS A O 1
ATOM 800 N N . GLY A 1 98 ? 20.504 -21.153 2.125 1.00 45.12 98 GLY A N 1
ATOM 801 C CA . GLY A 1 98 ? 20.746 -19.726 1.966 1.00 45.12 98 GLY A CA 1
ATOM 802 C C . GLY A 1 98 ? 21.115 -19.356 0.534 1.00 45.12 98 GLY A C 1
ATOM 803 O O . GLY A 1 98 ? 22.077 -18.621 0.313 1.00 45.12 98 GLY A O 1
ATOM 804 N N . LEU A 1 99 ? 20.330 -19.800 -0.458 1.00 43.16 99 LEU A N 1
ATOM 805 C CA . LEU A 1 99 ? 20.176 -18.950 -1.637 1.00 43.16 99 LEU A CA 1
ATOM 806 C C . LEU A 1 99 ? 19.722 -17.605 -1.074 1.00 43.16 99 LEU A C 1
ATOM 808 O O . LEU A 1 99 ? 18.588 -17.522 -0.618 1.00 43.16 99 LEU A O 1
ATOM 812 N N . GLY A 1 100 ? 20.637 -16.626 -1.010 1.00 37.50 100 GLY A N 1
ATOM 813 C CA . GLY A 1 100 ? 20.504 -15.285 -0.420 1.00 37.50 100 GLY A CA 1
ATOM 814 C C . GLY A 1 100 ? 19.458 -14.408 -1.106 1.00 37.50 100 GLY A C 1
ATOM 815 O O . GLY A 1 100 ? 19.676 -13.235 -1.390 1.00 37.50 100 GLY A O 1
ATOM 816 N N . LEU A 1 101 ? 18.332 -15.018 -1.428 1.00 41.84 101 LEU A N 1
ATOM 817 C CA . LEU A 1 101 ? 17.055 -14.425 -1.667 1.00 41.84 101 LEU A CA 1
ATOM 818 C C . LEU A 1 101 ? 16.652 -13.784 -0.333 1.00 41.84 101 LEU A C 1
ATOM 820 O O . LEU A 1 101 ? 16.503 -14.496 0.661 1.00 41.84 101 LEU A O 1
ATOM 824 N N . PRO A 1 102 ? 16.459 -12.459 -0.282 1.00 41.69 102 PRO A N 1
ATOM 825 C CA . PRO A 1 102 ? 16.006 -11.763 0.925 1.00 41.69 102 PRO A CA 1
ATOM 826 C C . PRO A 1 102 ? 14.650 -12.271 1.478 1.00 41.69 102 PRO A C 1
ATOM 828 O O . PRO A 1 102 ? 14.185 -11.827 2.519 1.00 41.69 102 PRO A O 1
ATOM 831 N N . PHE A 1 103 ? 14.034 -13.240 0.808 1.00 47.94 103 PHE A N 1
ATOM 832 C CA . PHE A 1 103 ? 12.711 -13.799 1.013 1.00 47.94 103 PHE A CA 1
ATOM 833 C C . PHE A 1 103 ? 12.656 -14.992 1.992 1.00 47.94 103 PHE A C 1
ATOM 835 O O . PHE A 1 103 ? 11.626 -15.645 2.068 1.00 47.94 103 PHE A O 1
ATOM 842 N N . GLY A 1 104 ? 13.732 -15.348 2.704 1.00 47.28 104 GLY A N 1
ATOM 843 C CA . GLY A 1 104 ? 13.854 -16.648 3.393 1.00 47.28 104 GLY A CA 1
ATOM 844 C C . GLY A 1 104 ? 12.706 -17.040 4.342 1.00 47.28 104 GLY A C 1
ATOM 845 O O . GLY A 1 104 ? 12.310 -18.204 4.351 1.00 47.28 104 GLY A O 1
ATOM 846 N N . SER A 1 105 ? 12.142 -16.100 5.109 1.00 50.72 105 SER A N 1
ATOM 847 C CA . SER A 1 105 ? 10.974 -16.356 5.970 1.00 50.72 105 SER A CA 1
ATOM 848 C C . SER A 1 105 ? 9.662 -16.381 5.183 1.00 50.72 105 SER A C 1
ATOM 850 O O . SER A 1 105 ? 8.900 -17.325 5.329 1.00 50.72 105 SER A O 1
ATOM 852 N N . ALA A 1 106 ? 9.437 -15.420 4.283 1.00 53.00 106 ALA A N 1
ATOM 853 C CA . ALA A 1 106 ? 8.233 -15.359 3.452 1.00 53.00 106 ALA A CA 1
ATOM 854 C C . ALA A 1 106 ? 8.115 -16.559 2.494 1.00 53.00 106 ALA A C 1
ATOM 856 O O . ALA A 1 106 ? 7.045 -17.143 2.374 1.00 53.00 106 ALA A O 1
ATOM 857 N N . LEU A 1 107 ? 9.219 -16.982 1.868 1.00 55.31 107 LEU A N 1
ATOM 858 C CA . LEU A 1 107 ? 9.286 -18.211 1.072 1.00 55.31 107 LEU A CA 1
ATOM 859 C C . LEU A 1 107 ? 9.083 -19.444 1.945 1.00 55.31 107 LEU A C 1
ATOM 861 O O . LEU A 1 107 ? 8.384 -20.359 1.535 1.00 55.31 107 LEU A O 1
ATOM 865 N N . ARG A 1 108 ? 9.661 -19.492 3.152 1.00 56.69 108 ARG A N 1
ATOM 866 C CA . ARG A 1 108 ? 9.410 -20.609 4.071 1.00 56.69 108 ARG A CA 1
ATOM 867 C C . ARG A 1 108 ? 7.929 -20.694 4.436 1.00 56.69 108 ARG A C 1
ATOM 869 O O . ARG A 1 108 ? 7.385 -21.793 4.413 1.00 56.69 108 ARG A O 1
ATOM 876 N N . ASP A 1 109 ? 7.282 -19.572 4.726 1.00 57.59 109 ASP A N 1
ATOM 877 C CA . ASP A 1 109 ? 5.857 -19.528 5.058 1.00 57.59 109 ASP A CA 1
ATOM 878 C C . ASP A 1 109 ? 4.982 -19.873 3.844 1.00 57.59 109 ASP A C 1
ATOM 880 O O . ASP A 1 109 ? 4.026 -20.641 3.976 1.00 57.59 109 ASP A O 1
ATOM 884 N N . MET A 1 110 ? 5.365 -19.408 2.647 1.00 58.09 110 MET A N 1
ATOM 885 C CA . MET A 1 110 ? 4.750 -19.811 1.379 1.00 58.09 110 MET A CA 1
ATOM 886 C C . MET A 1 110 ? 4.799 -21.332 1.194 1.00 58.09 110 MET A C 1
ATOM 888 O O . MET A 1 110 ? 3.767 -21.960 0.976 1.00 58.09 110 MET A O 1
ATOM 892 N N . VAL A 1 111 ? 5.981 -21.930 1.352 1.00 57.34 111 VAL A N 1
ATOM 893 C CA . VAL A 1 111 ? 6.212 -23.372 1.176 1.00 57.34 111 VAL A CA 1
ATOM 894 C C . VAL A 1 111 ? 5.495 -24.196 2.239 1.00 57.34 111 VAL A C 1
ATOM 896 O O . VAL A 1 111 ? 4.909 -25.223 1.918 1.00 57.34 111 VAL A O 1
ATOM 899 N N . THR A 1 112 ? 5.532 -23.763 3.498 1.00 56.12 112 THR A N 1
ATOM 900 C CA . THR A 1 112 ? 5.106 -24.604 4.627 1.00 56.12 112 THR A CA 1
ATOM 901 C C . THR A 1 112 ? 3.602 -24.529 4.883 1.00 56.12 112 THR A C 1
ATOM 903 O O . THR A 1 112 ? 3.017 -25.513 5.326 1.00 56.12 112 THR A O 1
ATOM 906 N N . TYR A 1 113 ? 2.968 -23.377 4.639 1.00 54.28 113 TYR A N 1
ATOM 907 C CA . TYR A 1 113 ? 1.618 -23.118 5.150 1.00 54.28 113 TYR A CA 1
ATOM 908 C C . TYR A 1 113 ? 0.614 -22.662 4.093 1.00 54.28 113 TYR A C 1
ATOM 910 O O . TYR A 1 113 ? -0.550 -22.452 4.432 1.00 54.28 113 TYR A O 1
ATOM 918 N N . SER A 1 114 ? 1.024 -22.448 2.840 1.00 60.78 114 SER A N 1
ATOM 919 C CA . SER A 1 114 ? 0.092 -21.982 1.803 1.00 60.78 114 SER A CA 1
ATOM 920 C C . SER A 1 114 ? -0.618 -23.143 1.142 1.00 60.78 114 SER A C 1
ATOM 922 O O . SER A 1 114 ? -0.026 -24.192 0.911 1.00 60.78 114 SER A O 1
ATOM 924 N N . ASN A 1 115 ? -1.875 -22.935 0.759 1.00 64.44 115 ASN A N 1
ATOM 925 C CA . ASN A 1 115 ? -2.496 -23.792 -0.238 1.00 64.44 115 ASN A CA 1
ATOM 926 C C . ASN A 1 115 ? -1.804 -23.513 -1.582 1.00 64.44 115 ASN A C 1
ATOM 928 O O . ASN A 1 115 ? -2.083 -22.495 -2.219 1.00 64.44 115 ASN A O 1
ATOM 932 N N . HIS A 1 116 ? -0.860 -24.377 -1.971 1.00 62.31 116 HIS A N 1
ATOM 933 C CA . HIS A 1 116 ? -0.028 -24.192 -3.166 1.00 62.31 116 HIS A CA 1
ATOM 934 C C . HIS A 1 116 ? -0.863 -24.085 -4.440 1.00 62.31 116 HIS A C 1
ATOM 936 O O . HIS A 1 116 ? -0.483 -23.339 -5.332 1.00 62.31 116 HIS A O 1
ATOM 942 N N . GLU A 1 117 ? -2.007 -24.768 -4.508 1.00 60.94 117 GLU A N 1
ATOM 943 C CA . GLU A 1 117 ? -2.924 -24.698 -5.646 1.00 60.94 117 GLU A CA 1
ATOM 944 C C . GLU A 1 117 ? -3.619 -23.333 -5.724 1.00 60.94 117 GLU A C 1
ATOM 946 O O . GLU A 1 117 ? -3.634 -22.715 -6.783 1.00 60.94 117 GLU A O 1
ATOM 951 N N . SER A 1 118 ? -4.115 -22.805 -4.598 1.00 62.34 118 SER A N 1
ATOM 952 C CA . SER A 1 118 ? -4.692 -21.449 -4.550 1.00 62.34 118 SER A CA 1
ATOM 953 C C . SER A 1 118 ? -3.644 -20.378 -4.870 1.00 62.34 118 SER A C 1
ATOM 955 O O . SER A 1 118 ? -3.882 -19.478 -5.674 1.00 62.34 118 SER A O 1
ATOM 957 N N . LEU A 1 119 ? -2.444 -20.507 -4.292 1.00 62.25 119 LEU A N 1
ATOM 958 C CA . LEU A 1 119 ? -1.329 -19.599 -4.549 1.00 62.25 119 LEU A CA 1
ATOM 959 C C . LEU A 1 119 ? -0.938 -19.614 -6.031 1.00 62.25 119 LEU A C 1
ATOM 961 O O . LEU A 1 119 ? -0.814 -18.555 -6.634 1.00 62.25 119 LEU A O 1
ATOM 965 N N . TRP A 1 120 ? -0.787 -20.801 -6.620 1.00 60.19 120 TRP A N 1
ATOM 966 C CA . TRP A 1 120 ? -0.501 -21.001 -8.040 1.00 60.19 120 TRP A CA 1
ATOM 967 C C . TRP A 1 120 ? -1.595 -20.414 -8.931 1.00 60.19 120 TRP A C 1
ATOM 969 O O . TRP A 1 120 ? -1.294 -19.659 -9.856 1.00 60.19 120 TRP A O 1
ATOM 979 N N . ASN A 1 121 ? -2.863 -20.689 -8.619 1.00 58.78 121 ASN A N 1
ATOM 980 C CA . ASN A 1 121 ? -3.985 -20.223 -9.420 1.00 58.78 121 ASN A CA 1
ATOM 981 C C . ASN A 1 121 ? -4.121 -18.696 -9.378 1.00 58.78 121 ASN A C 1
ATOM 983 O O . ASN A 1 121 ? -4.312 -18.067 -10.418 1.00 58.78 121 ASN A O 1
ATOM 987 N N . ASN A 1 122 ? -3.935 -18.075 -8.213 1.00 61.06 122 ASN A N 1
ATOM 988 C CA . ASN A 1 122 ? -3.985 -16.619 -8.093 1.00 61.06 122 ASN A CA 1
ATOM 989 C C . ASN A 1 122 ? -2.733 -15.955 -8.690 1.00 61.06 122 ASN A C 1
ATOM 991 O O . ASN A 1 122 ? -2.844 -14.899 -9.305 1.00 61.06 122 ASN A O 1
ATOM 995 N N . TYR A 1 123 ? -1.555 -16.587 -8.622 1.00 60.06 123 TYR A N 1
ATOM 996 C CA . TYR A 1 123 ? -0.348 -16.068 -9.277 1.00 60.06 123 TYR A CA 1
ATOM 997 C C . TYR A 1 123 ? -0.333 -16.239 -10.799 1.00 60.06 123 TYR A C 1
ATOM 999 O O . TYR A 1 123 ? 0.327 -15.441 -11.452 1.00 60.06 123 TYR A O 1
ATOM 1007 N N . LEU A 1 124 ? -1.004 -17.235 -11.388 1.00 48.81 124 LEU A N 1
ATOM 1008 C CA . LEU A 1 124 ? -1.031 -17.424 -12.845 1.00 48.81 124 LEU A CA 1
ATOM 1009 C C . LEU A 1 124 ? -2.285 -16.872 -13.518 1.00 48.81 124 LEU A C 1
ATOM 1011 O O . LEU A 1 124 ? -2.176 -16.212 -14.548 1.00 48.81 124 LEU A O 1
ATOM 1015 N N . PHE A 1 125 ? -3.475 -17.129 -12.971 1.00 43.94 125 PHE A N 1
ATOM 1016 C CA . PHE A 1 125 ? -4.731 -16.778 -13.640 1.00 43.94 125 PHE A CA 1
ATOM 1017 C C . PHE A 1 125 ? -5.154 -15.330 -13.380 1.00 43.94 125 PHE A C 1
ATOM 1019 O O . PHE A 1 125 ? -5.737 -14.715 -14.271 1.00 43.94 125 PHE A O 1
ATOM 1026 N N . HIS A 1 126 ? -4.774 -14.724 -12.245 1.00 47.81 126 HIS A N 1
ATOM 1027 C CA . HIS A 1 126 ? -4.869 -13.262 -12.106 1.00 47.81 126 HIS A CA 1
ATOM 1028 C C . HIS A 1 126 ? -3.681 -12.548 -12.775 1.00 47.81 126 HIS A C 1
ATOM 1030 O O . HIS A 1 126 ? -3.751 -11.345 -12.998 1.00 47.81 126 HIS A O 1
ATOM 1036 N N . ASN A 1 127 ? -2.632 -13.256 -13.204 1.00 45.91 127 ASN A N 1
ATOM 1037 C CA . ASN A 1 127 ? -1.540 -12.694 -14.009 1.00 45.91 127 ASN A CA 1
ATOM 1038 C C . ASN A 1 127 ? -1.520 -13.236 -15.438 1.00 45.91 127 ASN A C 1
ATOM 1040 O O . ASN A 1 127 ? -0.442 -13.306 -16.024 1.00 45.91 127 ASN A O 1
ATOM 1044 N N . GLY A 1 128 ? -2.671 -13.598 -16.025 1.00 40.44 128 GLY A N 1
ATOM 1045 C CA . GLY A 1 128 ? -2.743 -13.821 -17.470 1.00 40.44 128 GLY A CA 1
ATOM 1046 C C . GLY A 1 128 ? -2.192 -12.572 -18.141 1.00 40.44 128 GLY A C 1
ATOM 1047 O O . GLY A 1 128 ? -2.884 -11.561 -18.115 1.00 40.44 128 GLY A O 1
ATOM 1048 N N . ALA A 1 129 ? -0.925 -12.631 -18.578 1.00 39.78 129 ALA A N 1
ATOM 1049 C CA . ALA A 1 129 ? -0.045 -11.475 -18.700 1.00 39.78 129 ALA A CA 1
ATOM 1050 C C . ALA A 1 129 ? -0.759 -10.401 -19.506 1.00 39.78 129 ALA A C 1
ATOM 1052 O O . ALA A 1 129 ? -0.840 -10.526 -20.734 1.00 39.78 129 ALA A O 1
ATOM 1053 N N . PRO A 1 130 ? -1.349 -9.378 -18.858 1.00 41.16 130 PRO A N 1
ATOM 1054 C CA . PRO A 1 130 ? -2.000 -8.372 -19.639 1.00 41.16 130 PRO A CA 1
ATOM 1055 C C . PRO A 1 130 ? -0.848 -7.669 -20.338 1.00 41.16 130 PRO A C 1
ATOM 1057 O O . PRO A 1 130 ? 0.117 -7.221 -19.719 1.00 41.16 130 PRO A O 1
ATOM 1060 N N . THR A 1 131 ? -0.953 -7.563 -21.650 1.00 38.75 131 THR A N 1
ATOM 1061 C CA . THR A 1 131 ? -0.095 -6.760 -22.526 1.00 38.75 131 THR A CA 1
ATOM 1062 C C . THR A 1 131 ? 0.006 -5.281 -22.094 1.00 38.75 131 THR A C 1
ATOM 1064 O O . THR A 1 131 ? 0.656 -4.490 -22.766 1.00 38.75 131 THR A O 1
ATOM 1067 N N . SER A 1 132 ? -0.621 -4.907 -20.971 1.00 44.16 132 SER A N 1
ATOM 1068 C CA . SER A 1 132 ? -0.599 -3.624 -20.274 1.00 44.16 132 SER A CA 1
ATOM 1069 C C . SER A 1 132 ? 0.132 -3.647 -18.917 1.00 44.16 132 SER A C 1
ATOM 1071 O O . SER A 1 132 ? -0.063 -2.727 -18.125 1.00 44.16 132 SER A O 1
ATOM 1073 N N . MET A 1 133 ? 0.934 -4.673 -18.590 1.00 55.69 133 MET A N 1
ATOM 1074 C CA . MET A 1 133 ? 1.697 -4.691 -17.331 1.00 55.69 133 MET A CA 1
ATOM 1075 C C . MET A 1 133 ? 2.582 -3.446 -17.219 1.00 55.69 133 MET A C 1
ATOM 1077 O O . MET A 1 133 ? 3.381 -3.162 -18.108 1.00 55.69 133 MET A O 1
ATOM 1081 N N . LEU A 1 134 ? 2.453 -2.708 -16.118 1.00 58.03 134 LEU A N 1
ATOM 1082 C CA . LEU A 1 134 ? 3.343 -1.601 -15.772 1.00 58.03 134 LEU A CA 1
ATOM 1083 C C . LEU A 1 134 ? 4.736 -2.126 -15.401 1.00 58.03 134 LEU A C 1
ATOM 1085 O O . LEU A 1 134 ? 4.874 -3.282 -15.000 1.00 58.03 134 LEU A O 1
ATOM 1089 N N . PRO A 1 135 ? 5.808 -1.334 -15.541 1.00 59.94 135 PRO A N 1
ATOM 1090 C CA . PRO A 1 135 ? 7.150 -1.761 -15.146 1.00 59.94 135 PRO A CA 1
ATOM 1091 C C . PRO A 1 135 ? 7.273 -1.983 -13.638 1.00 59.94 135 PRO A C 1
ATOM 1093 O O . PRO A 1 135 ? 6.660 -1.273 -12.845 1.00 59.94 135 PRO A O 1
ATOM 1096 N N . SER A 1 136 ? 8.135 -2.925 -13.246 1.00 65.81 136 SER A N 1
ATOM 1097 C CA . SER A 1 136 ? 8.615 -2.978 -11.863 1.00 65.81 136 SER A CA 1
ATOM 1098 C C . SER A 1 136 ? 9.363 -1.699 -11.525 1.00 65.81 136 SER A C 1
ATOM 1100 O O . SER A 1 136 ? 10.208 -1.247 -12.303 1.00 65.81 136 SER A O 1
ATOM 1102 N N . ASN A 1 137 ? 9.109 -1.167 -10.332 1.00 74.56 137 ASN A N 1
ATOM 1103 C CA . ASN A 1 137 ? 9.836 -0.018 -9.813 1.00 74.56 137 ASN A CA 1
ATOM 1104 C C . ASN A 1 137 ? 10.928 -0.388 -8.794 1.00 74.56 137 ASN A C 1
ATOM 1106 O O . ASN A 1 137 ? 11.553 0.487 -8.196 1.00 74.56 137 ASN A O 1
ATOM 1110 N N . LEU A 1 138 ? 11.230 -1.681 -8.649 1.00 73.62 138 LEU A N 1
ATOM 1111 C CA . LEU A 1 138 ? 12.233 -2.196 -7.714 1.00 73.62 138 LEU A CA 1
ATOM 1112 C C . LEU A 1 138 ? 13.588 -1.493 -7.878 1.00 73.62 138 LEU A C 1
ATOM 1114 O O . LEU A 1 138 ? 14.195 -1.014 -6.919 1.00 73.62 138 LEU A O 1
ATOM 1118 N N . TYR A 1 139 ? 14.054 -1.378 -9.123 1.00 74.94 139 TYR A N 1
ATOM 1119 C CA . TYR A 1 139 ? 15.332 -0.739 -9.419 1.00 74.94 139 TYR A CA 1
ATOM 1120 C C . TYR A 1 139 ? 15.319 0.752 -9.098 1.00 74.94 139 TYR A C 1
ATOM 1122 O O . TYR A 1 139 ? 16.324 1.266 -8.615 1.00 74.94 139 TYR A O 1
ATOM 1130 N N . PHE A 1 140 ? 14.200 1.453 -9.296 1.00 80.38 140 PHE A N 1
ATOM 1131 C CA . PHE A 1 140 ? 14.094 2.849 -8.878 1.00 80.38 140 PHE A CA 1
ATOM 1132 C C . PHE A 1 140 ? 14.312 2.982 -7.372 1.00 80.38 140 PHE A C 1
ATOM 1134 O O . PHE A 1 140 ? 15.155 3.777 -6.962 1.00 80.38 140 PHE A O 1
ATOM 1141 N N . GLN A 1 141 ? 13.637 2.162 -6.561 1.00 80.25 141 GLN A N 1
ATOM 1142 C CA . GLN A 1 141 ? 13.791 2.179 -5.106 1.00 80.25 141 GLN A CA 1
ATOM 1143 C C . GLN A 1 141 ? 15.217 1.836 -4.668 1.00 80.25 141 GLN A C 1
ATOM 1145 O O . GLN A 1 141 ? 15.767 2.507 -3.796 1.00 80.25 141 GLN A O 1
ATOM 1150 N N . MET A 1 142 ? 15.850 0.837 -5.294 1.00 78.12 142 MET A N 1
ATOM 1151 C CA . MET A 1 142 ? 17.251 0.494 -5.021 1.00 78.12 142 MET A CA 1
ATOM 1152 C C . MET A 1 142 ? 18.199 1.658 -5.327 1.00 78.12 142 MET A C 1
ATOM 1154 O O . MET A 1 142 ? 19.158 1.897 -4.593 1.00 78.12 142 MET A O 1
ATOM 1158 N N . MET A 1 143 ? 17.957 2.382 -6.419 1.00 82.50 143 MET A N 1
ATOM 1159 C CA . MET A 1 143 ? 18.777 3.533 -6.784 1.00 82.50 143 MET A CA 1
ATOM 1160 C C . MET A 1 143 ? 18.478 4.743 -5.888 1.00 82.50 143 MET A C 1
ATOM 1162 O O . MET A 1 143 ? 19.411 5.463 -5.530 1.00 82.50 143 MET A O 1
ATOM 1166 N N . GLN A 1 144 ? 17.227 4.926 -5.457 1.00 84.69 144 GLN A N 1
ATOM 1167 C CA . GLN A 1 144 ? 16.849 5.930 -4.460 1.00 84.69 144 GLN A CA 1
ATOM 1168 C C . GLN A 1 144 ? 17.527 5.712 -3.113 1.00 84.69 144 GLN A C 1
ATOM 1170 O O . GLN A 1 144 ? 18.046 6.668 -2.535 1.00 84.69 144 GLN A O 1
ATOM 1175 N N . ASP A 1 145 ? 17.587 4.466 -2.647 1.00 80.56 145 ASP A N 1
ATOM 1176 C CA . ASP A 1 145 ? 18.287 4.094 -1.414 1.00 80.56 145 ASP A CA 1
ATOM 1177 C C . ASP A 1 145 ? 19.792 4.413 -1.499 1.00 80.56 145 ASP A C 1
ATOM 1179 O O . ASP A 1 145 ? 20.402 4.920 -0.560 1.00 80.56 145 ASP A O 1
ATOM 1183 N N . LYS A 1 146 ? 20.381 4.264 -2.693 1.00 83.88 146 LYS A N 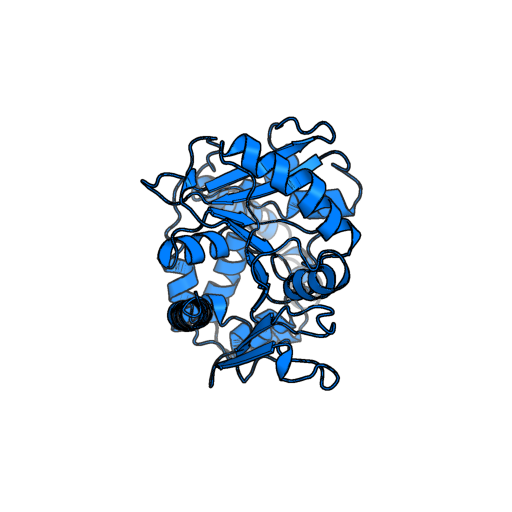1
ATOM 1184 C CA . LYS A 1 146 ? 21.767 4.672 -2.995 1.00 83.88 146 LYS A CA 1
ATOM 1185 C C . LYS A 1 146 ? 21.944 6.174 -3.241 1.00 83.88 146 LYS A C 1
ATOM 1187 O O . LYS A 1 146 ? 23.029 6.618 -3.616 1.00 83.88 146 LYS A O 1
ATOM 1192 N N . GLY A 1 147 ? 20.896 6.972 -3.055 1.00 85.50 147 GLY A N 1
ATOM 1193 C CA . GLY A 1 147 ? 20.941 8.419 -3.207 1.00 85.50 147 GLY A CA 1
ATOM 1194 C C . GLY A 1 147 ? 20.918 8.926 -4.651 1.00 85.50 147 GLY A C 1
ATOM 1195 O O . GLY A 1 147 ? 21.232 10.096 -4.877 1.00 85.50 147 GLY A O 1
ATOM 1196 N N . GLN A 1 148 ? 20.541 8.098 -5.622 1.00 86.19 148 GLN A N 1
ATOM 1197 C CA . GLN A 1 148 ? 20.152 8.577 -6.949 1.00 86.19 148 GLN A CA 1
ATOM 1198 C C . GLN A 1 148 ? 18.668 8.962 -6.960 1.00 86.19 148 GLN A C 1
ATOM 1200 O O . GLN A 1 148 ? 17.931 8.618 -6.047 1.00 86.19 148 GLN A O 1
ATOM 1205 N N . TYR A 1 149 ? 18.216 9.715 -7.966 1.00 87.75 149 TYR A N 1
ATOM 1206 C CA . TYR A 1 149 ? 16.801 10.102 -8.105 1.00 87.75 149 TYR A CA 1
ATOM 1207 C C . TYR A 1 149 ? 16.180 10.751 -6.845 1.00 87.75 149 TYR A C 1
ATOM 1209 O O . TYR A 1 149 ? 14.980 10.615 -6.604 1.00 87.75 149 TYR A O 1
ATOM 1217 N N . LYS A 1 150 ? 16.984 11.463 -6.035 1.00 86.25 150 LYS A N 1
ATOM 1218 C CA . LYS A 1 150 ? 16.556 12.085 -4.763 1.00 86.25 150 LYS A CA 1
ATOM 1219 C C . LYS A 1 150 ? 15.420 13.092 -4.933 1.00 86.25 150 LYS A C 1
ATOM 1221 O O . LYS A 1 150 ? 14.597 13.240 -4.033 1.00 86.25 150 LYS A O 1
ATOM 1226 N N . ASP A 1 151 ? 15.386 13.757 -6.083 1.00 88.75 151 ASP A N 1
ATOM 1227 C CA . ASP A 1 151 ? 14.385 14.771 -6.416 1.00 88.75 151 ASP A CA 1
ATOM 1228 C C . ASP A 1 151 ? 13.148 14.191 -7.100 1.00 88.75 151 ASP A C 1
ATOM 1230 O O . ASP A 1 151 ? 12.238 14.941 -7.451 1.00 88.75 151 ASP A O 1
ATOM 1234 N N . LEU A 1 152 ? 13.111 12.873 -7.309 1.00 90.62 152 LEU A N 1
ATOM 1235 C CA . LEU A 1 152 ? 11.980 12.186 -7.908 1.00 90.62 152 LEU A CA 1
ATOM 1236 C C . LEU A 1 152 ? 11.155 11.479 -6.842 1.00 90.62 152 LEU A C 1
ATOM 1238 O O . LEU A 1 152 ? 11.649 10.990 -5.829 1.00 90.62 152 LEU A O 1
ATOM 1242 N N . SER A 1 153 ? 9.861 11.419 -7.088 1.00 92.25 153 SER A N 1
ATOM 1243 C CA . SER A 1 153 ? 8.903 10.621 -6.341 1.00 92.25 153 SER A CA 1
ATOM 1244 C C . SER A 1 153 ? 8.108 9.774 -7.315 1.00 92.25 153 SER A C 1
ATOM 1246 O O . SER A 1 153 ? 7.962 10.135 -8.484 1.00 92.25 153 SER A O 1
ATOM 1248 N N . HIS A 1 154 ? 7.617 8.647 -6.819 1.00 90.56 154 HIS A N 1
ATOM 1249 C CA . HIS A 1 154 ? 6.879 7.682 -7.608 1.00 90.56 154 HIS A CA 1
ATOM 1250 C C . HIS A 1 154 ? 5.654 7.182 -6.842 1.00 90.56 154 HIS A C 1
ATOM 1252 O O . HIS A 1 154 ? 5.674 7.101 -5.612 1.00 90.56 154 HIS A O 1
ATOM 1258 N N . TYR A 1 155 ? 4.592 6.871 -7.577 1.00 90.69 155 TYR A N 1
ATOM 1259 C CA . TYR A 1 155 ? 3.483 6.056 -7.104 1.00 90.69 155 TYR A CA 1
ATOM 1260 C C . TYR A 1 155 ? 2.863 5.305 -8.280 1.00 90.69 155 TYR A C 1
ATOM 1262 O O . TYR A 1 155 ? 2.896 5.765 -9.426 1.00 90.69 155 TYR A O 1
ATOM 1270 N N . PHE A 1 156 ? 2.252 4.173 -7.961 1.00 87.69 156 PHE A N 1
ATOM 1271 C CA . PHE A 1 156 ? 1.344 3.486 -8.863 1.00 87.69 156 PHE A CA 1
ATOM 1272 C C . PHE A 1 156 ? -0.088 3.912 -8.557 1.00 87.69 156 PHE A C 1
ATOM 1274 O O . PHE A 1 156 ? -0.447 4.111 -7.394 1.00 87.69 156 PHE A O 1
ATOM 1281 N N . VAL A 1 157 ? -0.911 4.046 -9.588 1.00 88.62 157 VAL A N 1
ATOM 1282 C CA . VAL A 1 157 ? -2.349 4.261 -9.428 1.00 88.62 157 VAL A CA 1
ATOM 1283 C C . VAL A 1 157 ? -3.126 3.254 -10.255 1.00 88.62 157 VAL A C 1
ATOM 1285 O O . VAL A 1 157 ? -2.757 2.956 -11.389 1.00 88.62 157 VAL A O 1
ATOM 1288 N N . HIS A 1 158 ? -4.201 2.746 -9.669 1.00 87.69 158 HIS A N 1
ATOM 1289 C CA . HIS A 1 158 ? -5.246 2.002 -10.351 1.00 87.69 158 HIS A CA 1
ATOM 1290 C C . HIS A 1 158 ? -6.554 2.797 -10.294 1.00 87.69 158 HIS A C 1
ATOM 1292 O O . HIS A 1 158 ? -6.926 3.328 -9.241 1.00 87.69 158 HIS A O 1
ATOM 1298 N N . LEU A 1 159 ? -7.206 2.912 -11.449 1.00 88.06 159 LEU A N 1
ATOM 1299 C CA . LEU A 1 159 ? -8.469 3.610 -11.643 1.00 88.06 159 LEU A CA 1
ATOM 1300 C C . LEU A 1 159 ? -9.568 2.595 -11.985 1.00 88.06 159 LEU A C 1
ATOM 1302 O O . LEU A 1 159 ? -9.403 1.847 -12.943 1.00 88.06 159 LEU A O 1
ATOM 1306 N N . PRO A 1 160 ? -10.711 2.585 -11.280 1.00 85.81 160 PRO A N 1
ATOM 1307 C CA . PRO A 1 160 ? -11.793 1.653 -11.583 1.00 85.81 160 PRO A CA 1
ATOM 1308 C C . PRO A 1 160 ? -12.429 1.943 -12.955 1.00 85.81 160 PRO A C 1
ATOM 1310 O O . PRO A 1 160 ? -12.695 3.098 -13.305 1.00 85.81 160 PRO A O 1
ATOM 1313 N N . LYS A 1 161 ? -12.726 0.892 -13.733 1.00 79.81 161 LYS A N 1
ATOM 1314 C CA . LYS A 1 161 ? -13.314 1.019 -15.083 1.00 79.81 161 LYS A CA 1
ATOM 1315 C C . LYS A 1 161 ? -14.734 1.573 -15.067 1.00 79.81 161 LYS A C 1
ATOM 1317 O O . LYS A 1 161 ? -15.581 1.124 -14.298 1.00 79.81 161 LYS A O 1
ATOM 1322 N N . ASN A 1 162 ? -15.037 2.438 -16.040 1.00 71.25 162 ASN A N 1
ATOM 1323 C CA . ASN A 1 162 ? -16.397 2.908 -16.345 1.00 71.25 162 ASN A CA 1
ATOM 1324 C C . ASN A 1 162 ? -17.104 3.580 -15.153 1.00 71.25 162 ASN A C 1
ATOM 1326 O O . ASN A 1 162 ? -18.314 3.419 -14.969 1.00 71.25 162 ASN A O 1
ATOM 1330 N N . LYS A 1 163 ? -16.355 4.317 -14.326 1.00 75.75 163 LYS A N 1
ATOM 1331 C CA . LYS A 1 163 ? -16.885 5.043 -13.167 1.00 75.75 163 LYS A CA 1
ATOM 1332 C C . LYS A 1 163 ? -16.595 6.531 -13.256 1.00 75.75 163 LYS A C 1
ATOM 1334 O O . LYS A 1 163 ? -15.570 6.953 -13.784 1.00 75.75 163 LYS A O 1
ATOM 1339 N N . ASN A 1 164 ? -17.486 7.312 -12.655 1.00 89.50 164 ASN A N 1
ATOM 1340 C CA . ASN A 1 164 ? -17.153 8.664 -12.253 1.00 89.50 164 ASN A CA 1
ATOM 1341 C C . ASN A 1 164 ? -16.140 8.587 -11.102 1.00 89.50 164 ASN A C 1
ATOM 1343 O O . ASN A 1 164 ? -16.469 8.155 -9.994 1.00 89.50 164 ASN A O 1
ATOM 1347 N N . LEU A 1 165 ? -14.895 8.972 -11.377 1.00 91.38 165 LEU A N 1
ATOM 1348 C CA . LEU A 1 165 ? -13.800 8.900 -10.408 1.00 91.38 165 LEU A CA 1
ATOM 1349 C C . LEU A 1 165 ? -14.061 9.788 -9.179 1.00 91.38 165 LEU A C 1
ATOM 1351 O O . LEU A 1 165 ? -13.609 9.466 -8.080 1.00 91.38 165 LEU A O 1
ATOM 1355 N N . GLU A 1 166 ? -14.857 10.850 -9.332 1.00 93.31 166 GLU A N 1
ATOM 1356 C CA . GLU A 1 166 ? -15.243 11.746 -8.239 1.00 93.31 166 GLU A CA 1
ATOM 1357 C C . GLU A 1 166 ? -16.147 11.067 -7.199 1.00 93.31 166 GLU A C 1
ATOM 1359 O O . GLU A 1 166 ? -16.181 11.503 -6.054 1.00 93.31 166 GLU A O 1
ATOM 1364 N N . ASP A 1 167 ? -16.804 9.955 -7.528 1.00 91.31 167 ASP A N 1
ATOM 1365 C CA . ASP A 1 167 ? -17.641 9.201 -6.581 1.00 91.31 167 ASP A CA 1
ATOM 1366 C C . ASP A 1 167 ? -16.871 8.058 -5.902 1.00 91.31 167 ASP A C 1
ATOM 1368 O O . ASP A 1 167 ? -17.334 7.467 -4.927 1.00 91.31 167 ASP A O 1
ATOM 1372 N N . CYS A 1 168 ? -15.668 7.745 -6.391 1.00 91.00 168 CYS A N 1
ATOM 1373 C CA . CYS A 1 168 ? -14.876 6.631 -5.886 1.00 91.00 168 CYS A CA 1
ATOM 1374 C C . CYS A 1 168 ? -14.187 6.989 -4.561 1.00 91.00 168 CYS A C 1
ATOM 1376 O O . CYS A 1 168 ? -13.655 8.091 -4.379 1.00 91.00 168 CYS A O 1
ATOM 1378 N N . GLU A 1 169 ? -14.154 6.038 -3.631 1.00 91.38 169 GLU A N 1
ATOM 1379 C CA . GLU A 1 169 ? -13.306 6.123 -2.440 1.00 91.38 169 GLU A CA 1
ATOM 1380 C C . GLU A 1 169 ? -11.833 5.949 -2.823 1.00 91.38 169 GLU A C 1
ATOM 1382 O O . GLU A 1 169 ? -11.506 5.350 -3.847 1.00 91.38 169 GLU A O 1
ATOM 1387 N N . VAL A 1 170 ? -10.928 6.468 -1.993 1.00 94.25 170 VAL A N 1
ATOM 1388 C CA . VAL A 1 170 ? -9.484 6.395 -2.253 1.00 94.25 170 VAL A CA 1
ATOM 1389 C C . VAL A 1 170 ? -8.824 5.505 -1.212 1.00 94.25 170 VAL A C 1
ATOM 1391 O O . VAL A 1 170 ? -8.988 5.719 -0.010 1.00 94.25 170 VAL A O 1
ATOM 1394 N N . THR A 1 171 ? -8.023 4.549 -1.666 1.00 94.00 171 THR A N 1
ATOM 1395 C CA . THR A 1 171 ? -7.151 3.728 -0.825 1.00 94.00 171 THR A CA 1
ATOM 1396 C C . THR A 1 171 ? -5.696 4.085 -1.081 1.00 94.00 171 THR A C 1
ATOM 1398 O O . THR A 1 171 ? -5.225 4.011 -2.209 1.00 94.00 171 THR A O 1
ATOM 1401 N N . VAL A 1 172 ? -4.957 4.414 -0.026 1.00 95.25 172 VAL A N 1
ATOM 1402 C CA . VAL A 1 172 ? -3.493 4.394 -0.046 1.00 95.25 172 VAL A CA 1
ATOM 1403 C C . VAL A 1 172 ? -3.036 3.018 0.397 1.00 95.25 172 VAL A C 1
ATOM 1405 O O . VAL A 1 172 ? -3.313 2.605 1.526 1.00 95.25 172 VAL A O 1
ATOM 1408 N N . PHE A 1 173 ? -2.325 2.327 -0.485 1.00 93.00 173 PHE A N 1
ATOM 1409 C CA . PHE A 1 173 ? -1.816 0.990 -0.229 1.00 93.00 173 PHE A CA 1
ATOM 1410 C C . PHE A 1 173 ? -0.294 1.020 -0.047 1.00 93.00 173 PHE A C 1
ATOM 1412 O O . PHE A 1 173 ? 0.458 1.397 -0.948 1.00 93.00 173 PHE A O 1
ATOM 1419 N N . CYS A 1 174 ? 0.154 0.613 1.136 1.00 92.94 174 CYS A N 1
ATOM 1420 C CA . CYS A 1 174 ? 1.550 0.554 1.548 1.00 92.94 174 CYS A CA 1
ATOM 1421 C C . CYS A 1 174 ? 2.050 -0.892 1.458 1.00 92.94 174 CYS A C 1
ATOM 1423 O O . CYS A 1 174 ? 1.575 -1.774 2.180 1.00 92.94 174 CYS A O 1
ATOM 1425 N N . HIS A 1 175 ? 3.009 -1.123 0.563 1.00 86.00 175 HIS A N 1
ATOM 1426 C CA . HIS A 1 175 ? 3.519 -2.457 0.257 1.00 86.00 175 HIS A CA 1
ATOM 1427 C C . HIS A 1 175 ? 4.325 -3.086 1.406 1.00 86.00 175 HIS A C 1
ATOM 1429 O O . HIS A 1 175 ? 4.895 -2.394 2.251 1.00 86.00 175 HIS A O 1
ATOM 1435 N N . GLY A 1 176 ? 4.392 -4.419 1.399 1.00 83.88 176 GLY A N 1
ATOM 1436 C CA . GLY A 1 176 ? 5.266 -5.200 2.272 1.00 83.88 176 GLY A CA 1
ATOM 1437 C C . GLY A 1 176 ? 6.709 -5.252 1.781 1.00 83.88 176 GLY A C 1
ATOM 1438 O O . GLY A 1 176 ? 7.098 -4.545 0.855 1.00 83.88 176 GLY A O 1
ATOM 1439 N N . PHE A 1 177 ? 7.513 -6.110 2.398 1.00 77.19 177 PHE A N 1
ATOM 1440 C CA . PHE A 1 177 ? 8.890 -6.325 1.969 1.00 77.19 177 PHE A CA 1
ATOM 1441 C C . PHE A 1 177 ? 8.963 -6.746 0.494 1.00 77.19 177 PHE A C 1
ATOM 1443 O O . PHE A 1 177 ? 8.153 -7.559 0.051 1.00 77.19 177 PHE A O 1
ATOM 1450 N N . LEU A 1 178 ? 9.921 -6.176 -0.241 1.00 68.12 178 LEU A N 1
ATOM 1451 C CA . LEU A 1 178 ? 10.151 -6.332 -1.686 1.00 68.12 178 LEU A CA 1
ATOM 1452 C C . LEU A 1 178 ? 9.047 -5.777 -2.589 1.00 68.12 178 LEU A C 1
ATOM 1454 O O . LEU A 1 178 ? 9.395 -5.146 -3.562 1.00 68.12 178 LEU A O 1
ATOM 1458 N N . GLY A 1 179 ? 7.788 -5.779 -2.155 1.00 62.34 179 GLY A N 1
ATOM 1459 C CA . GLY A 1 179 ? 6.718 -4.966 -2.727 1.00 62.34 179 GLY A CA 1
ATOM 1460 C C . GLY A 1 179 ? 6.262 -5.416 -4.116 1.00 62.34 179 GLY A C 1
ATOM 1461 O O . GLY A 1 179 ? 6.893 -5.150 -5.116 1.00 62.34 179 GLY A O 1
ATOM 1462 N N . ASN A 1 180 ? 5.075 -6.012 -4.209 1.00 61.59 180 ASN A N 1
ATOM 1463 C CA . ASN A 1 180 ? 4.439 -6.283 -5.498 1.00 61.59 180 ASN A CA 1
ATOM 1464 C C . ASN A 1 180 ? 3.359 -5.228 -5.766 1.00 61.59 180 ASN A C 1
ATOM 1466 O O . ASN A 1 180 ? 2.242 -5.321 -5.261 1.00 61.59 180 ASN A O 1
ATOM 1470 N N . TRP A 1 181 ? 3.700 -4.176 -6.503 1.00 66.69 181 TRP A N 1
ATOM 1471 C CA . TRP A 1 181 ? 2.834 -2.997 -6.620 1.00 66.69 181 TRP A CA 1
ATOM 1472 C C . TRP A 1 181 ? 1.707 -3.134 -7.644 1.00 66.69 181 TRP A C 1
ATOM 1474 O O . TRP A 1 181 ? 0.875 -2.236 -7.725 1.00 66.69 181 TRP A O 1
ATOM 1484 N N . LEU A 1 182 ? 1.662 -4.230 -8.406 1.00 63.06 182 LEU A N 1
ATOM 1485 C CA . LEU A 1 182 ? 0.644 -4.469 -9.436 1.00 63.06 182 LEU A CA 1
ATOM 1486 C C . LEU A 1 182 ? -0.373 -5.525 -9.028 1.00 63.06 182 LEU A C 1
ATOM 1488 O O . LEU A 1 182 ? -1.560 -5.369 -9.315 1.00 63.06 182 LEU A O 1
ATOM 1492 N N . LEU A 1 183 ? 0.069 -6.554 -8.303 1.00 67.94 183 LEU A N 1
ATOM 1493 C CA . LEU A 1 183 ? -0.814 -7.601 -7.806 1.00 67.94 183 LEU A CA 1
ATOM 1494 C C . LEU A 1 183 ? -1.888 -7.023 -6.883 1.00 67.94 183 LEU A C 1
ATOM 1496 O O . LEU A 1 183 ? -3.068 -7.326 -7.027 1.00 67.94 183 LEU A O 1
ATOM 1500 N N . TYR A 1 184 ? -1.495 -6.161 -5.947 1.00 71.94 184 TYR A N 1
ATOM 1501 C CA . TYR A 1 184 ? -2.412 -5.704 -4.905 1.00 71.94 184 TYR A CA 1
ATOM 1502 C C . TYR A 1 184 ? -3.496 -4.737 -5.407 1.00 71.94 184 TYR A C 1
ATOM 1504 O O . TYR A 1 184 ? -4.655 -4.931 -5.037 1.00 71.94 184 TYR A O 1
ATOM 1512 N N . PRO A 1 185 ? -3.202 -3.753 -6.281 1.00 69.88 185 PRO A N 1
ATOM 1513 C CA . PRO A 1 185 ? -4.248 -2.968 -6.934 1.00 69.88 185 PRO A CA 1
ATOM 1514 C C . PRO A 1 185 ? -5.204 -3.807 -7.771 1.00 69.88 185 PRO A C 1
ATOM 1516 O O . PRO A 1 185 ? -6.402 -3.557 -7.728 1.00 69.88 185 PRO A O 1
ATOM 1519 N N . LYS A 1 186 ? -4.701 -4.818 -8.494 1.00 71.44 186 LYS A N 1
ATOM 1520 C CA . LYS A 1 186 ? -5.563 -5.704 -9.281 1.00 71.44 186 LYS A CA 1
ATOM 1521 C C . LYS A 1 186 ? -6.539 -6.476 -8.400 1.00 71.44 186 LYS A C 1
ATOM 1523 O O . LYS A 1 186 ? -7.723 -6.511 -8.703 1.00 71.44 186 LYS A O 1
ATOM 1528 N N . ILE A 1 187 ? -6.065 -7.029 -7.284 1.00 74.38 187 ILE A N 1
ATOM 1529 C CA . ILE A 1 187 ? -6.962 -7.657 -6.312 1.00 74.38 187 ILE A CA 1
ATOM 1530 C C . ILE A 1 187 ? -7.987 -6.612 -5.826 1.00 74.38 187 ILE A C 1
ATOM 1532 O O . ILE A 1 187 ? -9.180 -6.877 -5.823 1.00 74.38 187 ILE A O 1
ATOM 1536 N N . TYR A 1 188 ? -7.578 -5.387 -5.482 1.00 75.62 188 TYR A N 1
ATOM 1537 C CA . TYR A 1 188 ? -8.536 -4.341 -5.090 1.00 75.62 188 TYR A CA 1
ATOM 1538 C C . TYR A 1 188 ? -9.593 -4.003 -6.161 1.00 75.62 188 TYR A C 1
ATOM 1540 O O . TYR A 1 188 ? -10.734 -3.745 -5.770 1.00 75.62 188 TYR A O 1
ATOM 1548 N N . ASP A 1 189 ? -9.243 -4.009 -7.452 1.00 74.88 189 ASP A N 1
ATOM 1549 C CA . ASP A 1 189 ? -10.171 -3.788 -8.578 1.00 74.88 189 ASP A CA 1
ATOM 1550 C C . ASP A 1 189 ? -11.317 -4.803 -8.579 1.00 74.88 189 ASP A C 1
ATOM 1552 O O . ASP A 1 189 ? -12.490 -4.448 -8.674 1.00 74.88 189 ASP A O 1
ATOM 1556 N N . GLU A 1 190 ? -10.982 -6.079 -8.393 1.00 77.25 190 GLU A N 1
ATOM 1557 C CA . GLU A 1 190 ? -11.951 -7.175 -8.441 1.00 77.25 190 GLU A CA 1
ATOM 1558 C C . GLU A 1 190 ? -12.971 -7.104 -7.294 1.00 77.25 190 GLU A C 1
ATOM 1560 O O . GLU A 1 190 ? -14.127 -7.509 -7.444 1.00 77.25 190 GLU A O 1
ATOM 1565 N N . TYR A 1 191 ? -12.573 -6.553 -6.142 1.00 79.44 191 TYR A N 1
ATOM 1566 C CA . TYR A 1 191 ? -13.390 -6.570 -4.929 1.00 79.44 191 TYR A CA 1
ATOM 1567 C C . TYR A 1 191 ? -13.989 -5.217 -4.524 1.00 79.44 191 TYR A C 1
ATOM 1569 O O . TYR A 1 191 ? -14.863 -5.200 -3.641 1.00 79.44 191 TYR A O 1
ATOM 1577 N N . SER A 1 192 ? -13.550 -4.098 -5.111 1.00 76.81 192 SER A N 1
ATOM 1578 C CA . SER A 1 192 ? -13.936 -2.746 -4.685 1.00 76.81 192 SER A CA 1
ATOM 1579 C C . SER A 1 192 ? -13.936 -1.713 -5.819 1.00 76.81 192 SER A C 1
ATOM 1581 O O . SER A 1 192 ? -13.163 -1.801 -6.758 1.00 76.81 192 SER A O 1
ATOM 1583 N N . ASN A 1 193 ? -14.750 -0.661 -5.682 1.00 81.50 193 ASN A N 1
ATOM 1584 C CA . ASN A 1 193 ? -14.753 0.492 -6.598 1.00 81.50 193 ASN A CA 1
ATOM 1585 C C . ASN A 1 193 ? -13.839 1.625 -6.088 1.00 81.50 193 ASN A C 1
ATOM 1587 O O . ASN A 1 193 ? -14.256 2.783 -6.029 1.00 81.50 193 ASN A O 1
ATOM 1591 N N . HIS A 1 194 ? -12.639 1.294 -5.613 1.00 89.00 194 HIS A N 1
ATOM 1592 C CA . HIS A 1 194 ? -11.714 2.284 -5.060 1.00 89.00 194 HIS A CA 1
ATOM 1593 C C . HIS A 1 194 ? -10.704 2.736 -6.112 1.00 89.00 194 HIS A C 1
ATOM 1595 O O . HIS A 1 194 ? -10.229 1.945 -6.917 1.00 89.00 194 HIS A O 1
ATOM 1601 N N . ILE A 1 195 ? -10.306 4.002 -6.035 1.00 92.06 195 ILE A N 1
ATOM 1602 C CA . ILE A 1 195 ? -9.040 4.457 -6.607 1.00 92.06 195 ILE A CA 1
ATOM 1603 C C . ILE A 1 195 ? -7.937 3.985 -5.665 1.00 92.06 195 ILE A C 1
ATOM 1605 O O . ILE A 1 195 ? -7.930 4.348 -4.484 1.00 92.06 195 ILE A O 1
ATOM 1609 N N . VAL A 1 196 ? -6.994 3.194 -6.167 1.00 91.56 196 VAL A N 1
ATOM 1610 C CA . VAL A 1 196 ? -5.897 2.662 -5.349 1.00 91.56 196 VAL A CA 1
ATOM 1611 C C . VAL A 1 196 ? -4.608 3.376 -5.707 1.00 91.56 196 VAL A C 1
ATOM 1613 O O . VAL A 1 196 ? -4.149 3.315 -6.841 1.00 91.56 196 VAL A O 1
ATOM 1616 N N . ILE A 1 197 ? -4.007 4.045 -4.727 1.00 93.25 197 ILE A N 1
ATOM 1617 C CA . ILE A 1 197 ? -2.710 4.711 -4.844 1.00 93.25 197 ILE A CA 1
ATOM 1618 C C . ILE A 1 197 ? -1.692 3.881 -4.062 1.00 93.25 197 ILE A C 1
ATOM 1620 O O . ILE A 1 197 ? -1.643 3.916 -2.830 1.00 93.25 197 ILE A O 1
ATOM 1624 N N . CYS A 1 198 ? -0.870 3.130 -4.784 1.00 90.75 198 CYS A N 1
ATOM 1625 C CA . CYS A 1 198 ? 0.227 2.358 -4.223 1.00 90.75 198 CYS A CA 1
ATOM 1626 C C . CYS A 1 198 ? 1.463 3.242 -4.068 1.00 90.75 198 CYS A C 1
ATOM 1628 O O . CYS A 1 198 ? 1.995 3.782 -5.039 1.00 90.75 198 CYS A O 1
ATOM 1630 N N . VAL A 1 199 ? 1.919 3.379 -2.826 1.00 91.44 199 VAL A N 1
ATOM 1631 C CA . VAL A 1 199 ? 3.047 4.240 -2.454 1.00 91.44 199 VAL A CA 1
ATOM 1632 C C . VAL A 1 199 ? 4.236 3.411 -2.013 1.00 91.44 199 VAL A C 1
ATOM 1634 O O . VAL A 1 199 ? 4.076 2.327 -1.456 1.00 91.44 199 VAL A O 1
ATOM 1637 N N . GLU A 1 200 ? 5.426 3.953 -2.231 1.00 81.31 200 GLU A N 1
ATOM 1638 C CA . GLU A 1 200 ? 6.691 3.251 -2.054 1.00 81.31 200 GLU A CA 1
ATOM 1639 C C . GLU A 1 200 ? 7.540 3.813 -0.917 1.00 81.31 200 GLU A C 1
ATOM 1641 O O . GLU A 1 200 ? 7.522 5.012 -0.628 1.00 81.31 200 GLU A O 1
ATOM 1646 N N . THR A 1 201 ? 8.341 2.938 -0.309 1.00 85.94 201 THR A N 1
ATOM 1647 C CA . THR A 1 201 ? 9.456 3.342 0.551 1.00 85.94 201 THR A CA 1
ATOM 1648 C C . THR A 1 201 ? 10.691 3.717 -0.264 1.00 85.94 201 THR A C 1
ATOM 1650 O O . THR A 1 201 ? 10.861 3.279 -1.402 1.00 85.94 201 THR A O 1
ATOM 1653 N N . LYS A 1 202 ? 11.604 4.487 0.339 1.00 77.94 202 LYS A N 1
ATOM 1654 C CA . LYS A 1 202 ? 12.964 4.670 -0.188 1.00 77.94 202 LYS A CA 1
ATOM 1655 C C . LYS A 1 202 ? 13.742 3.375 0.055 1.00 77.94 202 LYS A C 1
ATOM 1657 O O . LYS A 1 202 ? 14.261 3.164 1.144 1.00 77.94 202 LYS A O 1
ATOM 1662 N N . GLY A 1 203 ? 13.719 2.476 -0.922 1.00 76.50 203 GLY A N 1
ATOM 1663 C CA . GLY A 1 203 ? 14.276 1.127 -0.812 1.00 76.50 203 GLY A CA 1
ATOM 1664 C C . GLY A 1 203 ? 13.205 0.048 -0.651 1.00 76.50 203 GLY A C 1
ATOM 1665 O O . GLY A 1 203 ? 12.010 0.328 -0.629 1.00 76.50 203 GLY A O 1
ATOM 1666 N N . MET A 1 204 ? 13.642 -1.206 -0.536 1.00 74.56 204 MET A N 1
ATOM 1667 C CA . MET A 1 204 ? 12.770 -2.385 -0.677 1.00 74.56 204 MET A CA 1
ATOM 1668 C C . MET A 1 204 ? 12.215 -2.915 0.656 1.00 74.56 204 MET A C 1
ATOM 1670 O O . MET A 1 204 ? 11.634 -3.998 0.713 1.00 74.56 204 MET A O 1
ATOM 1674 N N . SER A 1 205 ? 12.434 -2.195 1.760 1.00 81.50 205 SER A N 1
ATOM 1675 C CA . SER A 1 205 ? 12.067 -2.683 3.092 1.00 81.50 205 SER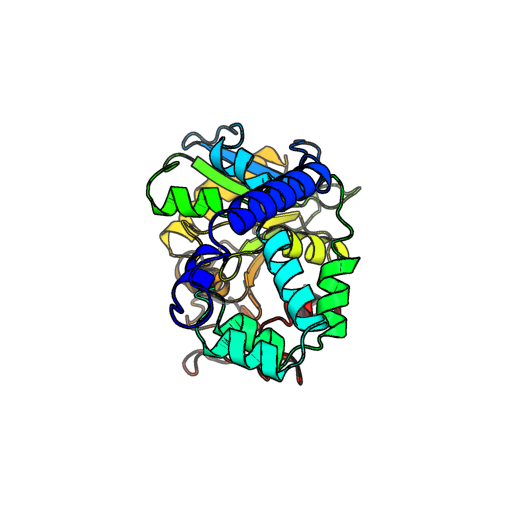 A CA 1
ATOM 1676 C C . SER A 1 205 ? 10.552 -2.768 3.287 1.00 81.50 205 SER A C 1
ATOM 1678 O O . SER A 1 205 ? 10.093 -3.607 4.061 1.00 81.50 205 SER A O 1
ATOM 1680 N N . GLY A 1 206 ? 9.778 -1.897 2.627 1.00 85.81 206 GLY A N 1
ATOM 1681 C CA . GLY A 1 206 ? 8.357 -1.708 2.924 1.00 85.81 206 GLY A CA 1
ATOM 1682 C C . GLY A 1 206 ? 8.115 -1.103 4.312 1.00 85.81 206 GLY A C 1
ATOM 1683 O O . GLY A 1 206 ? 6.996 -1.146 4.813 1.00 85.81 206 GLY A O 1
ATOM 1684 N N . ILE A 1 207 ? 9.151 -0.563 4.969 1.00 91.25 207 ILE A N 1
ATOM 1685 C CA . ILE A 1 207 ? 9.042 0.098 6.273 1.00 91.25 207 ILE A CA 1
ATOM 1686 C C . ILE A 1 207 ? 8.890 1.612 6.084 1.00 91.25 207 ILE A C 1
ATOM 1688 O O . ILE A 1 207 ? 9.823 2.292 5.665 1.00 91.25 207 ILE A O 1
ATOM 1692 N N . PHE A 1 208 ? 7.723 2.145 6.442 1.00 94.81 208 PHE A N 1
ATOM 1693 C CA . PHE A 1 208 ? 7.351 3.550 6.294 1.00 94.81 208 PHE A CA 1
ATOM 1694 C C . PHE A 1 208 ? 7.621 4.340 7.575 1.00 94.81 208 PHE A C 1
ATOM 1696 O O . PHE A 1 208 ? 6.986 4.142 8.619 1.00 94.81 208 PHE A O 1
ATOM 1703 N N . THR A 1 209 ? 8.543 5.293 7.477 1.00 95.31 209 THR A N 1
ATOM 1704 C CA . THR A 1 209 ? 8.882 6.211 8.565 1.00 95.31 209 THR A CA 1
ATOM 1705 C C . THR A 1 209 ? 7.914 7.391 8.636 1.00 95.31 209 THR A C 1
ATOM 1707 O O . THR A 1 209 ? 7.145 7.674 7.715 1.00 95.31 209 THR A O 1
ATOM 1710 N N . SER A 1 210 ? 7.994 8.162 9.724 1.00 95.81 210 SER A N 1
ATOM 1711 C CA . SER A 1 210 ? 7.265 9.430 9.866 1.00 95.81 210 SER A CA 1
ATOM 1712 C C . SER A 1 210 ? 7.555 10.416 8.733 1.00 95.81 210 SER A C 1
ATOM 1714 O O . SER A 1 210 ? 6.684 11.207 8.377 1.00 95.81 210 SER A O 1
ATOM 1716 N N . SER A 1 211 ? 8.772 10.392 8.179 1.00 94.75 211 SER A N 1
ATOM 1717 C CA . SER A 1 211 ? 9.151 11.244 7.049 1.00 94.75 211 SER A CA 1
ATOM 1718 C C . SER A 1 211 ? 8.434 10.805 5.774 1.00 94.75 211 SER A C 1
ATOM 1720 O O . SER A 1 211 ? 7.841 11.637 5.087 1.00 94.75 211 SER A O 1
ATOM 1722 N N . ASP A 1 212 ? 8.395 9.495 5.519 1.00 94.31 212 ASP A N 1
ATOM 1723 C CA . ASP A 1 212 ? 7.725 8.923 4.349 1.00 94.31 212 ASP A CA 1
ATOM 1724 C C . ASP A 1 212 ? 6.225 9.216 4.386 1.00 94.31 212 ASP A C 1
ATOM 1726 O O . ASP A 1 212 ? 5.675 9.741 3.424 1.00 94.31 212 ASP A O 1
ATOM 1730 N N . MET A 1 213 ? 5.569 8.994 5.530 1.00 96.94 213 MET A N 1
ATOM 1731 C CA . MET A 1 213 ? 4.134 9.262 5.665 1.00 96.94 213 MET A CA 1
ATOM 1732 C C . MET A 1 213 ? 3.790 10.746 5.498 1.00 96.94 213 MET A C 1
ATOM 1734 O O . MET A 1 213 ? 2.791 11.081 4.859 1.00 96.94 213 MET A O 1
ATOM 1738 N N . LYS A 1 214 ? 4.627 11.655 6.018 1.00 96.31 214 LYS A N 1
ATOM 1739 C CA . LYS A 1 214 ? 4.463 13.099 5.789 1.00 96.31 214 LYS A CA 1
ATOM 1740 C C . LYS A 1 214 ? 4.647 13.460 4.318 1.00 96.31 214 LYS A C 1
ATOM 1742 O O . LYS A 1 214 ? 3.879 14.273 3.808 1.00 96.31 214 LYS A O 1
ATOM 1747 N N . HIS A 1 215 ? 5.628 12.874 3.634 1.00 94.62 215 HIS A N 1
ATOM 1748 C CA . HIS A 1 215 ? 5.854 13.080 2.200 1.00 94.62 215 HIS A CA 1
ATOM 1749 C C . HIS A 1 215 ? 4.678 12.566 1.362 1.00 94.62 215 HIS A C 1
ATOM 1751 O O . HIS A 1 215 ? 4.181 13.282 0.494 1.00 94.62 215 HIS A O 1
ATOM 1757 N N . ILE A 1 216 ? 4.168 11.375 1.681 1.00 96.00 216 ILE A N 1
ATOM 1758 C CA . ILE A 1 216 ? 2.987 10.797 1.033 1.00 96.00 216 ILE A CA 1
ATOM 1759 C C . ILE A 1 216 ? 1.790 11.739 1.169 1.00 96.00 216 ILE A C 1
ATOM 1761 O O . ILE A 1 216 ? 1.174 12.107 0.171 1.00 96.00 216 ILE A O 1
ATOM 1765 N N . TYR A 1 217 ? 1.500 12.188 2.391 1.00 96.12 217 TYR A N 1
ATOM 1766 C CA . TYR A 1 217 ? 0.346 13.045 2.644 1.00 96.12 217 TYR A CA 1
ATOM 1767 C C . TYR A 1 217 ? 0.484 14.448 2.036 1.00 96.12 217 TYR A C 1
ATOM 1769 O O . TYR A 1 217 ? -0.470 14.968 1.468 1.00 96.12 217 TYR A O 1
ATOM 1777 N N . SER A 1 218 ? 1.659 15.073 2.144 1.00 95.62 218 SER A N 1
ATOM 1778 C CA . SER A 1 218 ? 1.852 16.473 1.735 1.00 95.62 218 SER A CA 1
ATOM 1779 C C . SER A 1 218 ? 2.240 16.667 0.270 1.00 95.62 218 SER A C 1
ATOM 1781 O O . SER A 1 218 ? 2.078 17.771 -0.244 1.00 95.62 218 SER A O 1
ATOM 1783 N N . LYS A 1 219 ? 2.757 15.632 -0.408 1.00 95.75 219 LYS A N 1
ATOM 1784 C CA . LYS A 1 219 ? 3.227 15.735 -1.799 1.00 95.75 219 LYS A CA 1
ATOM 1785 C C . LYS A 1 219 ? 2.596 14.709 -2.728 1.00 95.75 219 LYS A C 1
ATOM 1787 O O . LYS A 1 219 ? 2.041 15.100 -3.751 1.00 95.75 219 LYS A O 1
ATOM 1792 N N . VAL A 1 220 ? 2.660 13.420 -2.385 1.00 96.06 220 VAL A N 1
ATOM 1793 C CA . VAL A 1 220 ? 2.194 12.345 -3.284 1.00 96.06 220 VAL A CA 1
ATOM 1794 C C . VAL A 1 220 ? 0.683 12.417 -3.491 1.00 96.06 220 VAL A C 1
ATOM 1796 O O . VAL A 1 220 ? 0.235 12.475 -4.631 1.00 96.06 220 VAL A O 1
ATOM 1799 N N . LEU A 1 221 ? -0.099 12.476 -2.410 1.00 97.19 221 LEU A N 1
ATOM 1800 C CA . LEU A 1 221 ? -1.561 12.509 -2.487 1.00 97.19 221 LEU A CA 1
ATOM 1801 C C . LEU A 1 221 ? -2.104 13.747 -3.222 1.00 97.19 221 LEU A C 1
ATOM 1803 O O . LEU A 1 221 ? -2.893 13.564 -4.148 1.00 97.19 221 LEU A O 1
ATOM 1807 N N . PRO A 1 222 ? -1.671 14.988 -2.911 1.00 96.81 222 PRO A N 1
ATOM 1808 C CA . PRO A 1 222 ? -2.097 16.161 -3.672 1.00 96.81 222 PRO A CA 1
ATOM 1809 C C . PRO A 1 222 ? -1.762 16.065 -5.163 1.00 96.81 222 PRO A C 1
ATOM 1811 O O . PRO A 1 222 ? -2.585 16.430 -6.002 1.00 96.81 222 PRO A O 1
ATOM 1814 N N . HIS A 1 223 ? -0.575 15.552 -5.505 1.00 96.88 223 HIS A N 1
ATOM 1815 C CA . HIS A 1 223 ? -0.191 15.348 -6.898 1.00 96.88 223 HIS A CA 1
ATOM 1816 C C . HIS A 1 223 ? -1.072 14.290 -7.581 1.00 96.88 223 HIS A C 1
ATOM 1818 O O . HIS A 1 223 ? -1.523 14.514 -8.704 1.00 96.88 223 HIS A O 1
ATOM 1824 N N . ALA A 1 224 ? -1.355 13.171 -6.908 1.00 95.75 224 ALA A N 1
ATOM 1825 C CA . ALA A 1 224 ? -2.238 12.128 -7.420 1.00 95.75 224 ALA A CA 1
ATOM 1826 C C . ALA A 1 224 ? -3.656 12.655 -7.669 1.00 95.75 224 ALA A C 1
ATOM 1828 O O . ALA A 1 224 ? -4.152 12.524 -8.781 1.00 95.75 224 ALA A O 1
ATOM 1829 N N . TYR A 1 225 ? -4.274 13.343 -6.705 1.00 96.50 225 TYR A N 1
ATOM 1830 C CA . TYR A 1 225 ? -5.612 13.925 -6.879 1.00 96.50 225 TYR A CA 1
ATOM 1831 C C . TYR A 1 225 ? -5.675 14.917 -8.038 1.00 96.50 225 TYR A C 1
ATOM 1833 O O . TYR A 1 225 ? -6.555 14.809 -8.891 1.00 96.50 225 TYR A O 1
ATOM 1841 N N . LYS A 1 226 ? -4.688 15.817 -8.138 1.00 95.31 226 LYS A N 1
ATOM 1842 C CA . LYS A 1 226 ? -4.587 16.760 -9.259 1.00 95.31 226 LYS A CA 1
ATOM 1843 C C . LYS A 1 226 ? -4.462 16.044 -10.605 1.00 95.31 226 LYS A C 1
ATOM 1845 O O . LYS A 1 226 ? -5.074 16.477 -11.574 1.00 95.31 226 LYS A O 1
ATOM 1850 N N . ARG A 1 227 ? -3.653 14.984 -10.676 1.00 91.88 227 ARG A N 1
ATOM 1851 C CA . ARG A 1 227 ? -3.437 14.216 -11.908 1.00 91.88 227 ARG A CA 1
ATOM 1852 C C . ARG A 1 227 ? -4.687 13.450 -12.332 1.00 91.88 227 ARG A C 1
ATOM 1854 O O . ARG A 1 227 ? -5.005 13.445 -13.513 1.00 91.88 227 ARG A O 1
ATOM 1861 N N . ILE A 1 228 ? -5.349 12.800 -11.379 1.00 92.38 228 ILE A N 1
ATOM 1862 C CA . ILE A 1 228 ? -6.571 12.018 -11.607 1.00 92.38 228 ILE A CA 1
ATOM 1863 C C . ILE A 1 228 ? -7.749 12.951 -11.936 1.00 92.38 228 ILE A C 1
ATOM 1865 O O . ILE A 1 228 ? -8.689 12.545 -12.609 1.00 92.38 228 ILE A O 1
ATOM 1869 N N . GLY A 1 229 ? -7.678 14.214 -11.502 1.00 93.31 229 GLY A N 1
ATOM 1870 C CA . GLY A 1 229 ? -8.713 15.214 -11.746 1.00 93.31 229 GLY A CA 1
ATOM 1871 C C . GLY A 1 229 ? -9.866 15.139 -10.748 1.00 93.31 229 GLY A C 1
ATOM 1872 O O . GLY A 1 229 ? -10.982 15.493 -11.107 1.00 93.31 229 GLY A O 1
ATOM 1873 N N . ILE A 1 230 ? -9.597 14.687 -9.517 1.00 95.06 230 ILE A N 1
ATOM 1874 C CA . ILE A 1 230 ? -10.601 14.573 -8.449 1.00 95.06 230 ILE A CA 1
ATOM 1875 C C . ILE A 1 230 ? -10.328 15.534 -7.293 1.00 95.06 230 ILE A C 1
ATOM 1877 O O . ILE A 1 230 ? -9.185 15.951 -7.062 1.00 95.06 230 ILE A O 1
ATOM 1881 N N . SER A 1 231 ? -11.371 15.867 -6.531 1.00 96.62 231 SER A N 1
ATOM 1882 C CA . SER A 1 231 ? -11.206 16.669 -5.317 1.00 96.62 231 SER A CA 1
ATOM 1883 C C . SER A 1 231 ? -10.403 15.919 -4.234 1.00 96.62 231 SER A C 1
ATOM 1885 O O . SER A 1 231 ? -10.432 14.686 -4.166 1.00 96.62 231 SER A O 1
ATOM 1887 N N . PRO A 1 232 ? -9.650 16.624 -3.362 1.00 96.25 232 PRO A N 1
ATOM 1888 C CA . PRO A 1 232 ? -8.935 15.970 -2.273 1.00 96.25 232 PRO A CA 1
ATOM 1889 C C . PRO A 1 232 ? -9.869 15.268 -1.281 1.00 96.25 232 PRO A C 1
ATOM 1891 O O . PRO A 1 232 ? -10.745 15.891 -0.683 1.00 96.25 232 PRO A O 1
ATOM 1894 N N . LYS A 1 233 ? -9.616 13.979 -1.034 1.00 94.50 233 LYS A N 1
ATOM 1895 C CA . LYS A 1 233 ? -10.374 13.140 -0.090 1.00 94.50 233 LYS A CA 1
ATOM 1896 C C . LYS A 1 233 ? -9.489 12.610 1.034 1.00 94.50 233 LYS A C 1
ATOM 1898 O O . LYS A 1 233 ? -8.270 12.513 0.874 1.00 94.50 233 LYS A O 1
ATOM 1903 N N . LYS A 1 234 ? -10.096 12.221 2.162 1.00 95.12 234 LYS A N 1
ATOM 1904 C CA . LYS A 1 234 ? -9.413 11.435 3.205 1.00 95.12 234 LYS A CA 1
ATOM 1905 C C . LYS A 1 234 ? -9.367 9.969 2.773 1.00 95.12 234 LYS A C 1
ATOM 1907 O O . LYS A 1 234 ? -10.425 9.342 2.759 1.00 95.12 234 LYS A O 1
ATOM 1912 N N . PRO A 1 235 ? -8.193 9.406 2.451 1.00 95.94 235 PRO A N 1
ATOM 1913 C CA . PRO A 1 235 ? -8.139 8.042 1.960 1.00 95.94 235 PRO A CA 1
ATOM 1914 C C . PRO A 1 235 ? -8.206 7.026 3.104 1.00 95.94 235 PRO A C 1
ATOM 1916 O O . PRO A 1 235 ? -7.878 7.321 4.259 1.00 95.94 235 PRO A O 1
ATOM 1919 N N . HIS A 1 236 ? -8.591 5.800 2.772 1.00 94.75 236 HIS A N 1
ATOM 1920 C CA . HIS A 1 236 ? -8.336 4.619 3.586 1.00 94.75 236 HIS A CA 1
ATOM 1921 C C . HIS A 1 236 ? -6.839 4.283 3.522 1.00 94.75 236 HIS A C 1
ATOM 1923 O O . HIS A 1 236 ? -6.262 4.288 2.440 1.00 94.75 236 HIS A O 1
ATOM 1929 N N . LEU A 1 237 ? -6.197 3.998 4.657 1.00 96.25 237 LEU A N 1
ATOM 1930 C CA . LEU A 1 237 ? -4.800 3.557 4.690 1.00 96.25 237 LEU A CA 1
ATOM 1931 C C . LEU A 1 237 ? -4.734 2.054 4.935 1.00 96.25 237 LEU A C 1
ATOM 1933 O O . LEU A 1 237 ? -5.248 1.564 5.945 1.00 96.25 237 LEU A O 1
ATOM 1937 N N . VAL A 1 238 ? -4.071 1.343 4.031 1.00 94.56 238 VAL A N 1
ATOM 1938 C CA . VAL A 1 238 ? -3.903 -0.108 4.082 1.00 94.56 238 VAL A CA 1
ATOM 1939 C C . VAL A 1 238 ? -2.415 -0.419 4.044 1.00 94.56 238 VAL A C 1
ATOM 1941 O O . VAL A 1 238 ? -1.716 0.008 3.132 1.00 94.56 238 VAL A O 1
ATOM 1944 N N . GLY A 1 239 ? -1.924 -1.143 5.045 1.00 94.06 239 GLY A N 1
ATOM 1945 C CA . GLY A 1 239 ? -0.551 -1.633 5.093 1.00 94.06 239 GLY A CA 1
ATOM 1946 C C . GLY A 1 239 ? -0.526 -3.152 5.051 1.00 94.06 239 GLY A C 1
ATOM 1947 O O . GLY A 1 239 ? -1.256 -3.782 5.811 1.00 94.06 239 GLY A O 1
ATOM 1948 N N . LEU A 1 240 ? 0.318 -3.725 4.194 1.00 91.25 240 LEU A N 1
ATOM 1949 C CA . LEU A 1 240 ? 0.526 -5.170 4.086 1.00 91.25 240 LEU A CA 1
ATOM 1950 C C . LEU A 1 240 ? 1.898 -5.555 4.641 1.00 91.25 240 LEU A C 1
ATOM 1952 O O . LEU A 1 240 ? 2.894 -4.967 4.227 1.00 91.25 240 LEU A O 1
ATOM 1956 N N . SER A 1 241 ? 1.986 -6.563 5.514 1.00 90.25 241 SER A N 1
ATOM 1957 C CA . SER A 1 241 ? 3.263 -7.050 6.063 1.00 90.25 241 SER A CA 1
ATOM 1958 C C . SER A 1 241 ? 4.077 -5.888 6.658 1.00 90.25 241 SER A C 1
ATOM 1960 O O . SER A 1 241 ? 3.544 -5.146 7.490 1.00 90.25 241 SER A O 1
ATOM 1962 N N . ASN A 1 242 ? 5.317 -5.648 6.217 1.00 90.44 242 ASN A N 1
ATOM 1963 C CA . ASN A 1 242 ? 6.109 -4.481 6.633 1.00 90.44 242 ASN A CA 1
ATOM 1964 C C . ASN A 1 242 ? 5.397 -3.141 6.395 1.00 90.44 242 ASN A C 1
ATOM 1966 O O . ASN A 1 242 ? 5.579 -2.213 7.186 1.00 90.44 242 ASN A O 1
ATOM 1970 N N . GLY A 1 243 ? 4.514 -3.053 5.399 1.00 93.94 243 GLY A N 1
ATOM 1971 C CA . GLY A 1 243 ? 3.670 -1.894 5.129 1.00 93.94 243 GLY A CA 1
ATOM 1972 C C . GLY A 1 243 ? 2.738 -1.534 6.288 1.00 93.94 243 GLY A C 1
ATOM 1973 O O . GLY A 1 243 ? 2.322 -0.383 6.401 1.00 93.94 243 GLY A O 1
ATOM 1974 N N . CYS A 1 244 ? 2.475 -2.449 7.233 1.00 95.62 244 CYS A N 1
ATOM 1975 C CA . CYS A 1 244 ? 1.796 -2.134 8.498 1.00 95.62 244 CYS A CA 1
ATOM 1976 C C . CYS A 1 244 ? 2.555 -1.090 9.336 1.00 95.62 244 CYS A C 1
ATOM 1978 O O . CYS A 1 244 ? 1.965 -0.420 10.187 1.00 95.62 244 CYS A O 1
ATOM 1980 N N . SER A 1 245 ? 3.853 -0.891 9.096 1.00 96.75 245 SER A N 1
ATOM 1981 C CA . SER A 1 245 ? 4.605 0.240 9.651 1.00 96.75 245 SER A CA 1
ATOM 1982 C C . SER A 1 245 ? 3.978 1.592 9.283 1.00 96.75 245 SER A C 1
ATOM 1984 O O . SER A 1 245 ? 3.910 2.464 10.145 1.00 96.75 245 SER A O 1
ATOM 1986 N N . ALA A 1 246 ? 3.409 1.745 8.080 1.00 97.19 246 ALA A N 1
ATOM 1987 C CA . ALA A 1 246 ? 2.679 2.947 7.675 1.00 97.19 246 ALA A CA 1
ATOM 1988 C C . ALA A 1 246 ? 1.485 3.217 8.591 1.00 97.19 246 ALA A C 1
ATOM 1990 O O . ALA A 1 246 ? 1.263 4.357 8.994 1.00 97.19 246 ALA A O 1
ATOM 1991 N N . ILE A 1 247 ? 0.756 2.167 8.985 1.00 97.44 247 ILE A N 1
ATOM 1992 C CA . ILE A 1 247 ? -0.361 2.262 9.930 1.00 97.44 247 ILE A CA 1
ATOM 1993 C C . ILE A 1 247 ? 0.138 2.743 11.290 1.00 97.44 247 ILE A C 1
ATOM 1995 O O . ILE A 1 247 ? -0.355 3.744 11.807 1.00 97.44 247 ILE A O 1
ATOM 1999 N N . ASN A 1 248 ? 1.145 2.063 11.841 1.00 96.94 248 ASN A N 1
ATOM 2000 C CA . ASN A 1 248 ? 1.742 2.387 13.139 1.00 96.94 248 ASN A CA 1
ATOM 2001 C C . ASN A 1 248 ? 2.288 3.823 13.195 1.00 96.94 248 ASN A C 1
ATOM 2003 O O . ASN A 1 248 ? 2.084 4.551 14.172 1.00 96.94 248 ASN A O 1
ATOM 2007 N N . THR A 1 249 ? 2.927 4.258 12.115 1.00 96.69 249 THR A N 1
ATOM 2008 C CA . THR A 1 249 ? 3.427 5.619 11.950 1.00 96.69 249 THR A CA 1
ATOM 2009 C C . THR A 1 249 ? 2.277 6.620 11.804 1.00 96.69 249 THR A C 1
ATOM 2011 O O . THR A 1 249 ? 2.259 7.654 12.474 1.00 96.69 249 THR A O 1
ATOM 2014 N N . ALA A 1 250 ? 1.279 6.345 10.965 1.00 96.56 250 ALA A N 1
ATOM 2015 C CA . ALA A 1 250 ? 0.210 7.294 10.671 1.00 96.56 250 ALA A CA 1
ATOM 2016 C C . ALA A 1 250 ? -0.714 7.542 11.868 1.00 96.56 250 ALA A C 1
ATOM 2018 O O . ALA A 1 250 ? -1.066 8.687 12.131 1.00 96.56 250 ALA A O 1
ATOM 2019 N N . ILE A 1 251 ? -1.062 6.525 12.657 1.00 95.38 251 ILE A N 1
ATOM 2020 C CA . ILE A 1 251 ? -1.923 6.716 13.841 1.00 95.38 251 ILE A CA 1
ATOM 2021 C C . ILE A 1 251 ? -1.265 7.563 14.942 1.00 95.38 251 ILE A C 1
ATOM 2023 O O . ILE A 1 251 ? -1.958 8.078 15.822 1.00 95.38 251 ILE A O 1
ATOM 2027 N N . THR A 1 252 ? 0.063 7.704 14.916 1.00 92.38 252 THR A N 1
ATOM 2028 C CA . THR A 1 252 ? 0.810 8.533 15.872 1.00 92.38 252 THR A CA 1
ATOM 2029 C C . THR A 1 252 ? 1.138 9.917 15.319 1.00 92.38 252 THR A C 1
ATOM 2031 O O . THR A 1 252 ? 1.146 10.878 16.090 1.00 92.38 252 THR A O 1
ATOM 2034 N N . THR A 1 253 ? 1.374 10.036 14.009 1.00 93.44 253 THR A N 1
ATOM 2035 C CA . THR A 1 253 ? 1.874 11.270 13.373 1.00 93.44 253 THR A CA 1
ATOM 2036 C C . THR A 1 253 ? 0.868 11.984 12.472 1.00 93.44 253 THR A C 1
ATOM 2038 O O . THR A 1 253 ? 0.927 13.205 12.362 1.00 93.44 253 THR A O 1
ATOM 2041 N N . LEU A 1 254 ? -0.067 11.255 11.857 1.00 94.25 254 LEU A N 1
ATOM 2042 C CA . LEU A 1 254 ? -1.115 11.753 10.954 1.00 94.25 254 LEU A CA 1
ATOM 2043 C C . LEU A 1 254 ? -2.505 11.180 11.323 1.00 94.25 254 LEU A C 1
ATOM 2045 O O . LEU A 1 254 ? -3.217 10.639 10.472 1.00 94.25 254 LEU A O 1
ATOM 2049 N N . PRO A 1 255 ? -2.913 11.275 12.599 1.00 89.12 255 PRO A N 1
ATOM 2050 C CA . PRO A 1 255 ? -4.054 10.539 13.146 1.00 89.12 255 PRO A CA 1
ATOM 2051 C C . PRO A 1 255 ? -5.405 10.920 12.518 1.00 89.12 255 PRO A C 1
ATOM 2053 O O . PRO A 1 255 ? -6.340 10.128 12.514 1.00 89.12 255 PRO A O 1
ATOM 2056 N N . THR A 1 256 ? -5.557 12.142 12.015 1.00 91.31 256 THR A N 1
ATOM 2057 C CA . THR A 1 256 ? -6.844 12.667 11.520 1.00 91.31 256 THR A CA 1
ATOM 2058 C C . THR A 1 256 ? -6.936 12.728 9.997 1.00 91.31 256 THR A C 1
ATOM 2060 O O . THR A 1 256 ? -7.959 13.176 9.467 1.00 91.31 256 THR A O 1
ATOM 2063 N N . GLN A 1 257 ? -5.877 12.296 9.306 1.00 94.19 257 GLN A N 1
ATOM 2064 C CA . GLN A 1 257 ? -5.716 12.476 7.862 1.00 94.19 257 GLN A CA 1
ATOM 2065 C C . GLN A 1 257 ? -6.258 11.314 7.029 1.00 94.19 257 GLN A C 1
ATOM 2067 O O . GLN A 1 257 ? -6.550 11.493 5.851 1.00 94.19 257 GLN A O 1
ATOM 2072 N N . PHE A 1 258 ? -6.444 10.147 7.645 1.00 95.19 258 PHE A N 1
ATOM 2073 C CA . PHE A 1 258 ? -6.976 8.960 6.985 1.00 95.19 258 PHE A CA 1
ATOM 2074 C C . PHE A 1 258 ? -8.367 8.630 7.523 1.00 95.19 258 PHE A C 1
ATOM 2076 O O . PHE A 1 258 ? -8.655 8.840 8.704 1.00 95.19 258 PHE A O 1
ATOM 2083 N N . LYS A 1 259 ? -9.233 8.121 6.644 1.00 93.31 259 LYS A N 1
ATOM 2084 C CA . LYS A 1 259 ? -10.614 7.739 6.966 1.00 93.31 259 LYS A CA 1
ATOM 2085 C C . LYS A 1 259 ? -10.661 6.451 7.786 1.00 93.31 259 LYS A C 1
ATOM 2087 O O . LYS A 1 259 ? -11.401 6.363 8.762 1.00 93.31 259 LYS A O 1
ATOM 2092 N N . SER A 1 260 ? -9.828 5.472 7.435 1.00 93.69 260 SER A N 1
ATOM 2093 C CA . SER A 1 260 ? -9.650 4.237 8.202 1.00 93.69 260 SER A CA 1
ATOM 2094 C C . SER A 1 260 ? -8.219 3.717 8.120 1.00 93.69 260 SER A C 1
ATOM 2096 O O . SER A 1 260 ? -7.445 4.132 7.260 1.00 93.69 260 SER A O 1
ATOM 2098 N N . TYR A 1 261 ? -7.907 2.755 8.988 1.00 95.75 261 TYR A N 1
ATOM 2099 C CA . TYR A 1 261 ? -6.599 2.117 9.084 1.00 95.75 261 TYR A CA 1
ATOM 2100 C C . TYR A 1 261 ? -6.765 0.600 9.072 1.00 95.75 261 TYR A C 1
ATOM 2102 O O . TYR A 1 261 ? -7.469 0.062 9.931 1.00 95.75 261 TYR A O 1
ATOM 2110 N N . THR A 1 262 ? -6.098 -0.072 8.139 1.00 95.31 262 THR A N 1
ATOM 2111 C CA . THR A 1 262 ? -6.122 -1.529 7.998 1.00 95.31 262 THR A CA 1
ATOM 2112 C C . THR A 1 262 ? -4.698 -2.072 7.955 1.00 95.31 262 THR A C 1
ATOM 2114 O O . THR A 1 262 ? -3.914 -1.695 7.088 1.00 95.31 262 THR A O 1
ATOM 2117 N N . ALA A 1 263 ? -4.372 -2.966 8.882 1.00 95.50 263 ALA A N 1
ATOM 2118 C CA . ALA A 1 263 ? -3.153 -3.763 8.889 1.00 95.50 263 ALA A CA 1
ATOM 2119 C C . ALA A 1 263 ? -3.476 -5.180 8.389 1.00 95.50 263 ALA A C 1
ATOM 2121 O O . ALA A 1 263 ? -4.324 -5.856 8.977 1.00 95.50 263 ALA A O 1
ATOM 2122 N N . LEU A 1 264 ? -2.822 -5.604 7.308 1.00 92.88 264 LEU A N 1
ATOM 2123 C CA . LEU A 1 264 ? -2.972 -6.915 6.672 1.00 92.88 264 LEU A CA 1
ATOM 2124 C C . LEU A 1 264 ? -1.672 -7.711 6.822 1.00 92.88 264 LEU A C 1
ATOM 2126 O O . LEU A 1 264 ? -0.602 -7.194 6.501 1.00 92.88 264 LEU A O 1
ATOM 2130 N N . SER A 1 265 ? -1.754 -8.955 7.299 1.00 90.69 265 SER A N 1
ATOM 2131 C CA . SER A 1 265 ? -0.600 -9.859 7.482 1.00 90.69 265 SER A CA 1
ATOM 2132 C C . SER A 1 265 ? 0.589 -9.207 8.197 1.00 90.69 265 SER A C 1
ATOM 2134 O O . SER A 1 265 ? 1.744 -9.354 7.809 1.00 90.69 265 SER A O 1
ATOM 2136 N N . GLY A 1 266 ? 0.309 -8.387 9.207 1.00 90.44 266 GLY A N 1
ATOM 2137 C CA . GLY A 1 266 ? 1.317 -7.638 9.941 1.00 90.44 266 GLY A CA 1
ATOM 2138 C C . GLY A 1 266 ? 0.768 -7.109 11.258 1.00 90.44 266 GLY A C 1
ATOM 2139 O O . GLY A 1 266 ? -0.390 -7.347 11.615 1.00 90.44 266 GLY A O 1
ATOM 2140 N N . GLY A 1 267 ? 1.623 -6.428 12.016 1.00 90.25 267 GLY A N 1
ATOM 2141 C CA . GLY A 1 267 ? 1.326 -6.095 13.404 1.00 90.25 267 GLY A CA 1
ATOM 2142 C C . GLY A 1 267 ? 0.889 -4.654 13.671 1.00 90.25 267 GLY A C 1
ATOM 2143 O O . GLY A 1 267 ? 1.356 -3.696 13.046 1.00 90.25 267 GLY A O 1
ATOM 2144 N N . LEU A 1 268 ? 0.043 -4.492 14.690 1.00 96.06 268 LEU A N 1
ATOM 2145 C CA . LEU A 1 268 ? -0.246 -3.214 15.340 1.00 96.06 268 LEU A CA 1
ATOM 2146 C C . LEU A 1 268 ? 0.543 -3.107 16.653 1.00 96.06 268 LEU A C 1
ATOM 2148 O O . LEU A 1 268 ? 0.248 -3.780 17.640 1.00 96.06 268 LEU A O 1
ATOM 2152 N N . PHE A 1 269 ? 1.527 -2.216 16.681 1.00 94.69 269 PHE A N 1
ATOM 2153 C CA . PHE A 1 269 ? 2.461 -2.030 17.794 1.00 94.69 269 PHE A CA 1
ATOM 2154 C C . PHE A 1 269 ? 2.373 -0.643 18.438 1.00 94.69 269 PHE A C 1
ATOM 2156 O O . PHE A 1 269 ? 2.766 -0.467 19.590 1.00 94.69 269 PHE A O 1
ATOM 2163 N N . SER A 1 270 ? 1.818 0.335 17.725 1.00 94.50 270 SER A N 1
ATOM 2164 C CA . SER A 1 270 ? 1.595 1.693 18.215 1.00 94.50 270 SER A CA 1
ATOM 2165 C C . SER A 1 270 ? 0.154 1.881 18.681 1.00 94.50 270 SER A C 1
ATOM 2167 O O . SER A 1 270 ? -0.791 1.498 17.997 1.00 94.50 270 SER A O 1
ATOM 2169 N N . LYS A 1 271 ? -0.035 2.503 19.849 1.00 93.00 271 LYS A N 1
ATOM 2170 C CA . LYS A 1 271 ? -1.367 2.771 20.408 1.00 93.00 271 LYS A CA 1
ATOM 2171 C C . LYS A 1 271 ? -2.050 3.923 19.649 1.00 93.00 271 LYS A C 1
ATOM 2173 O O . LYS A 1 271 ? -1.521 5.038 19.681 1.00 93.00 271 LYS A O 1
ATOM 2178 N N . PRO A 1 272 ? -3.239 3.718 19.045 1.00 92.25 272 PRO A N 1
ATOM 2179 C CA . PRO A 1 272 ? -4.009 4.807 18.444 1.00 92.25 272 PRO A CA 1
ATOM 2180 C C . PRO A 1 272 ? -4.373 5.869 19.488 1.00 92.25 272 PRO A C 1
ATOM 2182 O O . PRO A 1 272 ? -4.941 5.556 20.542 1.00 92.25 272 PRO A O 1
ATOM 2185 N N . ARG A 1 273 ? -4.018 7.129 19.213 1.00 83.50 273 ARG A N 1
ATOM 2186 C CA . ARG A 1 273 ? -4.133 8.222 20.193 1.00 83.50 273 ARG A CA 1
ATOM 2187 C C . ARG A 1 273 ? -5.545 8.788 20.304 1.00 83.50 273 ARG A C 1
ATOM 2189 O O . ARG A 1 273 ? -6.003 9.032 21.415 1.00 83.50 273 ARG A O 1
ATOM 2196 N N . TYR A 1 274 ? -6.259 8.933 19.195 1.00 75.06 274 TYR A N 1
ATOM 2197 C CA . TYR A 1 274 ? -7.607 9.503 19.180 1.00 75.06 274 TYR A CA 1
ATOM 2198 C C . TYR A 1 274 ? -8.633 8.374 19.028 1.00 75.06 274 TYR A C 1
ATOM 2200 O O . TYR A 1 274 ? -8.302 7.196 19.202 1.00 75.06 274 TYR A O 1
ATOM 2208 N N . GLY A 1 275 ? -9.897 8.704 18.769 1.00 79.38 275 GLY A N 1
ATOM 2209 C CA . GLY A 1 275 ? -10.983 7.729 18.611 1.00 79.38 275 GLY A CA 1
ATOM 2210 C C . GLY A 1 275 ? -10.821 6.738 17.447 1.00 79.38 275 GLY A C 1
ATOM 2211 O O . GLY A 1 275 ? -11.755 5.987 17.183 1.00 79.38 275 GLY A O 1
ATOM 2212 N N . GLN A 1 276 ? -9.674 6.711 16.752 1.00 87.56 276 GLN A N 1
ATOM 2213 C CA . GLN 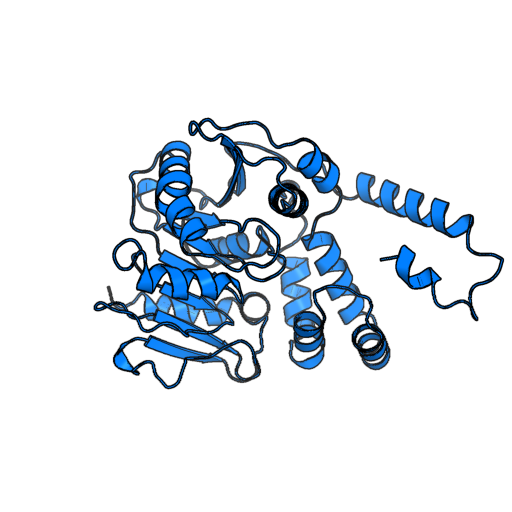A 1 276 ? -9.424 5.755 15.679 1.00 87.56 276 GLN A CA 1
ATOM 2214 C C . GLN A 1 276 ? -9.449 4.321 16.205 1.00 87.56 276 GLN A C 1
ATOM 2216 O O . GLN A 1 276 ? -8.908 4.013 17.273 1.00 87.56 276 GLN A O 1
ATOM 2221 N N . LYS A 1 277 ? -10.008 3.437 15.382 1.00 92.00 277 LYS A N 1
ATOM 2222 C CA . LYS A 1 277 ? -9.873 1.992 15.517 1.00 92.00 277 LYS A CA 1
ATOM 2223 C C . LYS A 1 277 ? -9.124 1.456 14.308 1.00 92.00 277 LYS A C 1
ATOM 2225 O O . LYS A 1 277 ? -9.453 1.810 13.178 1.00 92.00 277 LYS A O 1
ATOM 2230 N N . VAL A 1 278 ? -8.129 0.611 14.553 1.00 95.00 278 VAL A N 1
ATOM 2231 C CA . VAL A 1 278 ? -7.382 -0.071 13.489 1.00 95.00 278 VAL A CA 1
ATOM 2232 C C . VAL A 1 278 ? -8.008 -1.439 13.235 1.00 95.00 278 VAL A C 1
ATOM 2234 O O . VAL A 1 278 ? -8.269 -2.187 14.176 1.00 95.00 278 VAL A O 1
ATOM 2237 N N . LYS A 1 279 ? -8.259 -1.765 11.970 1.00 95.25 279 LYS A N 1
ATOM 2238 C CA . LYS A 1 279 ? -8.654 -3.103 11.524 1.00 95.25 279 LYS A CA 1
ATOM 2239 C C . LYS A 1 279 ? -7.372 -3.924 11.370 1.00 95.25 279 LYS A C 1
ATOM 2241 O O . LYS A 1 279 ? -6.463 -3.487 10.674 1.00 95.25 279 LYS A O 1
ATOM 2246 N N . VAL A 1 280 ? -7.268 -5.066 12.035 1.00 95.50 280 VAL A N 1
ATOM 2247 C CA . VAL A 1 280 ? -6.092 -5.945 11.977 1.00 95.50 280 VAL A CA 1
ATOM 2248 C C . VAL A 1 280 ? -6.556 -7.310 11.492 1.00 95.50 280 VAL A C 1
ATOM 2250 O O . VAL A 1 280 ? -7.420 -7.912 12.128 1.00 95.50 280 VAL A O 1
ATOM 2253 N N . ILE A 1 281 ? -6.020 -7.768 10.361 1.00 94.44 281 ILE A N 1
ATOM 2254 C CA . ILE A 1 281 ? -6.386 -9.036 9.719 1.00 94.44 281 ILE A CA 1
ATOM 2255 C C . ILE A 1 281 ? -5.101 -9.816 9.441 1.00 94.44 281 ILE A C 1
ATOM 2257 O O . ILE A 1 281 ? -4.231 -9.321 8.726 1.00 94.44 281 ILE A O 1
ATOM 2261 N N . TYR A 1 282 ? -4.965 -11.016 10.002 1.00 92.56 282 TYR A N 1
ATOM 2262 C CA . TYR A 1 282 ? -3.826 -11.899 9.726 1.00 92.56 282 TYR A CA 1
ATOM 2263 C C . TYR A 1 282 ? -4.205 -13.385 9.821 1.00 92.56 282 TYR A C 1
ATOM 2265 O 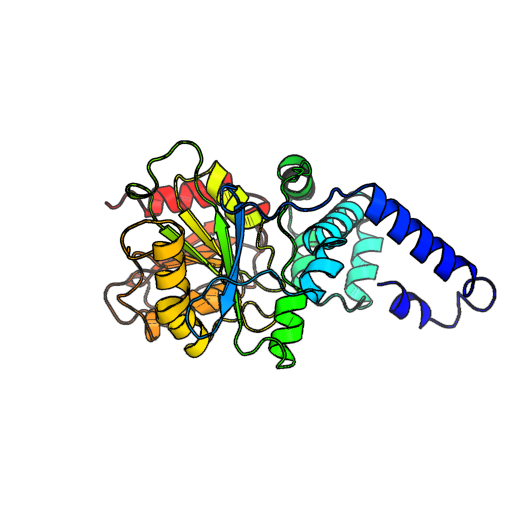O . TYR A 1 282 ? -5.258 -13.737 10.361 1.00 92.56 282 TYR A O 1
ATOM 2273 N N . GLY A 1 283 ? -3.366 -14.257 9.264 1.00 90.19 283 GLY A N 1
ATOM 2274 C CA . GLY A 1 283 ? -3.558 -15.705 9.281 1.00 90.19 283 GLY A CA 1
ATOM 2275 C C . GLY A 1 283 ? -3.147 -16.312 10.621 1.00 90.19 283 GLY A C 1
ATOM 2276 O O . GLY A 1 283 ? -2.194 -15.860 11.244 1.00 90.19 283 GLY A O 1
ATOM 2277 N N . ALA A 1 284 ? -3.840 -17.345 11.095 1.00 87.81 284 ALA A N 1
ATOM 2278 C CA . ALA A 1 284 ? -3.560 -17.955 12.397 1.00 87.81 284 ALA A CA 1
ATOM 2279 C C . ALA A 1 284 ? -2.134 -18.522 12.529 1.00 87.81 284 ALA A C 1
ATOM 2281 O O . ALA A 1 284 ? -1.636 -18.635 13.648 1.00 87.81 284 ALA A O 1
ATOM 2282 N N . THR A 1 285 ? -1.486 -18.876 11.414 1.00 84.12 285 THR A N 1
ATOM 2283 C CA . THR A 1 285 ? -0.096 -19.355 11.394 1.00 84.12 285 THR A CA 1
ATOM 2284 C C . THR A 1 285 ? 0.904 -18.276 10.964 1.00 84.12 285 THR A C 1
ATOM 2286 O O . THR A 1 285 ? 2.091 -18.571 10.845 1.00 84.12 285 THR A O 1
ATOM 2289 N N . ASP A 1 286 ? 0.455 -17.036 10.733 1.00 83.31 286 ASP A N 1
ATOM 2290 C CA . ASP A 1 286 ? 1.321 -15.896 10.419 1.00 83.31 286 ASP A CA 1
ATOM 2291 C C . ASP A 1 286 ? 2.034 -15.396 11.682 1.00 83.31 286 ASP A C 1
ATOM 2293 O O . ASP A 1 286 ? 1.412 -14.861 12.601 1.00 83.31 286 ASP A O 1
ATOM 2297 N N . GLN A 1 287 ? 3.358 -15.536 11.713 1.00 80.25 287 GLN A N 1
ATOM 2298 C CA . GLN A 1 287 ? 4.191 -15.092 12.835 1.00 80.25 287 GLN A CA 1
ATOM 2299 C C . GLN A 1 287 ? 4.474 -13.582 12.823 1.00 80.25 287 GLN A C 1
ATOM 2301 O O . GLN A 1 287 ? 4.961 -13.037 13.813 1.00 80.25 287 GLN A O 1
ATOM 2306 N N . SER A 1 288 ? 4.178 -12.900 11.716 1.00 78.75 288 SER A N 1
ATOM 2307 C CA . SER A 1 288 ? 4.385 -11.457 11.552 1.00 78.75 288 SER A CA 1
ATOM 2308 C C . SER A 1 288 ? 3.166 -10.637 11.991 1.00 78.75 288 SER A C 1
ATOM 2310 O O . SER A 1 288 ? 3.276 -9.432 12.244 1.00 78.75 288 SER A O 1
ATOM 2312 N N . GLY A 1 289 ? 1.995 -11.276 12.054 1.00 83.75 289 GLY A N 1
ATOM 2313 C CA . GLY A 1 289 ? 0.720 -10.672 12.422 1.00 83.75 289 GLY A CA 1
ATOM 2314 C C . GLY A 1 289 ? 0.518 -10.542 13.932 1.00 83.75 289 GLY A C 1
ATOM 2315 O O . GLY A 1 289 ? 1.052 -11.316 14.723 1.00 83.75 289 GLY A O 1
ATOM 2316 N N . GLY A 1 290 ? -0.277 -9.556 14.359 1.00 91.50 290 GLY A N 1
ATOM 2317 C CA . GLY A 1 290 ? -0.684 -9.459 15.763 1.00 91.50 290 GLY A CA 1
ATOM 2318 C C . GLY A 1 290 ? -0.994 -8.056 16.263 1.00 91.50 290 GLY A C 1
ATOM 2319 O O . GLY A 1 290 ? -0.923 -7.061 15.543 1.00 91.50 290 GLY A O 1
ATOM 2320 N N . VAL A 1 291 ? -1.327 -7.971 17.550 1.00 95.75 291 VAL A N 1
ATOM 2321 C CA . VAL A 1 291 ? -1.513 -6.702 18.259 1.00 95.75 291 VAL A CA 1
ATOM 2322 C C . VAL A 1 291 ? -0.693 -6.723 19.541 1.00 95.75 291 VAL A C 1
ATOM 2324 O O . VAL A 1 291 ? -0.720 -7.692 20.296 1.00 95.75 291 VAL A O 1
ATOM 2327 N N . SER A 1 292 ? 0.041 -5.642 19.802 1.00 94.88 292 SER A N 1
ATOM 2328 C CA . SER A 1 292 ? 0.785 -5.477 21.048 1.00 94.88 292 SER A CA 1
ATOM 2329 C C . SER A 1 292 ? -0.148 -5.542 22.259 1.00 94.88 292 SER A C 1
ATOM 2331 O O . SER A 1 292 ? -1.158 -4.838 22.314 1.00 94.88 292 SER A O 1
ATOM 2333 N N . LYS A 1 293 ? 0.241 -6.316 23.282 1.00 94.38 293 LYS A N 1
ATOM 2334 C CA . LYS A 1 293 ? -0.517 -6.488 24.538 1.00 94.38 293 LYS A CA 1
ATOM 2335 C C . LYS A 1 293 ? -0.808 -5.182 25.290 1.00 94.38 293 LYS A C 1
ATOM 2337 O O . LYS A 1 293 ? -1.674 -5.147 26.155 1.00 94.38 293 LYS A O 1
ATOM 2342 N N . TYR A 1 294 ? -0.079 -4.111 24.978 1.00 94.19 294 TYR A N 1
ATOM 2343 C CA . TYR A 1 294 ? -0.249 -2.793 25.595 1.00 94.19 294 TYR A CA 1
ATOM 2344 C C . TYR A 1 294 ? -1.319 -1.930 24.907 1.00 94.19 294 TYR A C 1
ATOM 2346 O O . TYR A 1 294 ? -1.593 -0.809 25.346 1.00 94.19 294 TYR A O 1
ATOM 2354 N N . ILE A 1 295 ? -1.916 -2.416 23.816 1.00 95.50 295 ILE A N 1
ATOM 2355 C CA . ILE A 1 295 ? -2.964 -1.714 23.079 1.00 95.50 295 ILE A CA 1
ATOM 2356 C C . ILE A 1 295 ? -4.325 -2.219 23.572 1.00 95.50 295 ILE A C 1
ATOM 2358 O O . ILE A 1 295 ? -4.613 -3.407 23.450 1.00 95.50 295 ILE A O 1
ATOM 2362 N N . PRO A 1 296 ? -5.187 -1.341 24.120 1.00 93.62 296 PRO A N 1
ATOM 2363 C CA . PRO A 1 296 ? -6.500 -1.754 24.604 1.00 93.62 296 PRO A CA 1
ATOM 2364 C C . PRO A 1 296 ? -7.407 -2.266 23.476 1.00 93.62 296 PRO A C 1
ATOM 2366 O O . PRO A 1 296 ? -7.411 -1.693 22.386 1.00 93.62 296 PRO A O 1
ATOM 2369 N N . GLN A 1 297 ? -8.244 -3.271 23.762 1.00 93.19 297 GLN A N 1
ATOM 2370 C CA . GLN A 1 297 ? -9.167 -3.881 22.787 1.00 93.19 297 GLN A CA 1
ATOM 2371 C C . GLN A 1 297 ? -10.065 -2.855 22.082 1.00 93.19 297 GLN A C 1
ATOM 2373 O O . GLN A 1 297 ? -10.363 -2.981 20.901 1.00 93.19 297 GLN A O 1
ATOM 2378 N N . ASN A 1 298 ? -10.474 -1.788 22.775 1.00 93.06 298 ASN A N 1
ATOM 2379 C CA . ASN A 1 298 ? -11.326 -0.751 22.188 1.00 93.06 298 ASN A CA 1
ATOM 2380 C C . ASN A 1 298 ? -10.631 0.093 21.098 1.00 93.06 298 ASN A C 1
ATOM 2382 O O . ASN A 1 298 ? -11.303 0.897 20.450 1.00 93.06 298 ASN A O 1
ATOM 2386 N N . LYS A 1 299 ? -9.317 -0.069 20.891 1.00 95.00 299 LYS A N 1
ATOM 2387 C CA . LYS A 1 299 ? -8.529 0.623 19.861 1.00 95.00 299 LYS A CA 1
ATOM 2388 C C . LYS A 1 299 ? -8.374 -0.167 18.562 1.00 95.00 299 LYS A C 1
ATOM 2390 O O . LYS A 1 299 ? -7.813 0.367 17.606 1.00 95.00 299 LYS A O 1
ATOM 2395 N N . TYR A 1 300 ? -8.865 -1.401 18.491 1.00 95.06 300 TYR A N 1
ATOM 2396 C CA . TYR A 1 300 ? -8.749 -2.207 17.282 1.00 95.06 300 TYR A CA 1
ATOM 2397 C C . TYR A 1 300 ? -9.933 -3.155 17.080 1.00 95.06 300 TYR A C 1
ATOM 2399 O O . TYR A 1 300 ? -10.686 -3.458 18.001 1.00 95.06 300 TYR A O 1
ATOM 2407 N N . LYS A 1 301 ? -10.107 -3.607 15.839 1.00 94.50 301 LYS A N 1
ATOM 2408 C CA . LYS A 1 301 ? -10.914 -4.778 15.493 1.00 94.50 301 LYS A CA 1
ATOM 2409 C C . LYS A 1 301 ? -9.954 -5.820 14.940 1.00 94.50 301 LYS A C 1
ATOM 2411 O O . LYS A 1 301 ? -9.266 -5.540 13.964 1.00 94.50 301 LYS A O 1
ATOM 2416 N N . LEU A 1 302 ? -9.887 -6.977 15.585 1.00 94.12 302 LEU A N 1
ATOM 2417 C CA . LEU A 1 302 ? -8.992 -8.063 15.202 1.00 94.12 302 LEU A CA 1
ATOM 2418 C C . LEU A 1 302 ? -9.785 -9.178 14.524 1.00 94.12 302 LEU A C 1
ATOM 2420 O O . LEU A 1 302 ? -10.804 -9.613 15.057 1.00 94.12 302 LEU A O 1
ATOM 2424 N N . HIS A 1 303 ? -9.286 -9.653 13.388 1.00 94.19 303 HIS A N 1
ATOM 2425 C CA . HIS A 1 303 ? -9.755 -10.861 12.731 1.00 94.19 303 HIS A CA 1
ATOM 2426 C C . HIS A 1 303 ? -8.570 -11.787 12.444 1.00 94.19 303 HIS A C 1
ATOM 2428 O O . HIS A 1 303 ? -7.595 -11.374 11.819 1.00 94.19 303 HIS A O 1
ATOM 2434 N N . VAL A 1 304 ? -8.657 -13.035 12.907 1.00 93.12 304 VAL A N 1
ATOM 2435 C CA . VAL A 1 304 ? -7.631 -14.061 12.684 1.00 93.12 304 VAL A CA 1
ATOM 2436 C C . VAL A 1 304 ? -8.229 -15.162 11.818 1.00 93.12 304 VAL A C 1
ATOM 2438 O O . VAL A 1 304 ? -9.187 -15.816 12.235 1.00 93.12 304 VAL A O 1
ATOM 2441 N N . ILE A 1 305 ? -7.678 -15.364 10.622 1.00 89.44 305 ILE A N 1
ATOM 2442 C CA . ILE A 1 305 ? -8.180 -16.356 9.665 1.00 89.44 305 ILE A CA 1
ATOM 2443 C C . ILE A 1 305 ? -7.569 -17.718 10.004 1.00 89.44 305 ILE A C 1
ATOM 2445 O O . ILE A 1 305 ? -6.356 -17.916 9.919 1.00 89.44 305 ILE A O 1
ATOM 2449 N N . LYS A 1 306 ? -8.408 -18.666 10.434 1.00 86.62 306 LYS A N 1
ATOM 2450 C CA . LYS A 1 306 ? -7.964 -20.022 10.793 1.00 86.62 306 LYS A CA 1
ATOM 2451 C C . LYS A 1 306 ? -7.421 -20.754 9.564 1.00 86.62 306 LYS A C 1
ATOM 2453 O O . LYS A 1 306 ? -8.062 -20.744 8.522 1.00 86.62 306 LYS A O 1
ATOM 2458 N N . GLY A 1 307 ? -6.283 -21.429 9.727 1.00 80.75 307 GLY A N 1
ATOM 2459 C CA . GLY A 1 307 ? -5.656 -22.222 8.662 1.00 80.75 307 GLY A CA 1
ATOM 2460 C C . GLY A 1 307 ? -4.936 -21.402 7.588 1.00 80.75 307 GLY A C 1
ATOM 2461 O O . GLY A 1 307 ? -4.479 -21.986 6.614 1.00 80.75 307 GLY A O 1
ATOM 2462 N N . ASP A 1 308 ? -4.828 -20.084 7.764 1.00 82.38 308 ASP A N 1
ATOM 2463 C CA . ASP A 1 308 ? -4.151 -19.189 6.823 1.00 82.38 308 ASP A CA 1
ATOM 2464 C C . ASP A 1 308 ? -2.839 -18.644 7.402 1.00 82.38 308 ASP A C 1
ATOM 2466 O O . ASP A 1 308 ? -2.600 -18.714 8.614 1.00 82.38 308 ASP A O 1
ATOM 2470 N N . ASN A 1 309 ? -2.005 -18.070 6.536 1.00 81.38 309 ASN A N 1
ATOM 2471 C CA . ASN A 1 309 ? -0.629 -17.683 6.841 1.00 81.38 309 ASN A CA 1
ATOM 2472 C C . ASN A 1 309 ? -0.305 -16.241 6.391 1.00 81.38 309 ASN A C 1
ATOM 2474 O O . ASN A 1 309 ? -1.198 -15.434 6.143 1.00 81.38 309 ASN A O 1
ATOM 2478 N N . HIS A 1 310 ? 0.983 -15.896 6.311 1.00 82.62 310 HIS A N 1
ATOM 2479 C CA . HIS A 1 310 ? 1.457 -14.565 5.933 1.00 82.62 310 HIS A CA 1
ATOM 2480 C C . HIS A 1 310 ? 0.973 -14.073 4.553 1.00 82.62 310 HIS A C 1
ATOM 2482 O O . HIS A 1 310 ? 0.770 -12.872 4.363 1.00 82.62 310 HIS A O 1
ATOM 2488 N N . VAL A 1 311 ? 0.732 -14.972 3.593 1.00 75.12 311 VAL A N 1
ATOM 2489 C CA . VAL A 1 311 ? 0.323 -14.627 2.220 1.00 75.12 311 VAL A CA 1
ATOM 2490 C C . VAL A 1 311 ? -1.191 -14.645 1.984 1.00 75.12 311 VAL A C 1
ATOM 2492 O O . VAL A 1 311 ? -1.612 -14.566 0.831 1.00 75.12 311 VAL A O 1
ATOM 2495 N N . LEU A 1 312 ? -2.009 -14.652 3.050 1.00 80.50 312 LEU A N 1
ATOM 2496 C CA . LEU A 1 312 ? -3.486 -14.683 2.996 1.00 80.50 312 LEU A CA 1
ATOM 2497 C C . LEU A 1 312 ? -4.106 -13.692 2.004 1.00 80.50 312 LEU A C 1
ATOM 2499 O O . LEU A 1 312 ? -5.146 -13.963 1.413 1.00 80.50 312 LEU A O 1
ATOM 2503 N N . TYR A 1 313 ? -3.475 -12.529 1.813 1.00 78.88 313 TYR A N 1
ATOM 2504 C CA . TYR A 1 313 ? -3.994 -11.495 0.924 1.00 78.88 313 TYR A CA 1
ATOM 2505 C C . TYR A 1 313 ? -4.034 -11.960 -0.537 1.00 78.88 313 TYR A C 1
ATOM 2507 O O . TYR A 1 313 ? -4.895 -11.533 -1.297 1.00 78.88 313 TYR A O 1
ATOM 2515 N N . ILE A 1 314 ? -3.117 -12.857 -0.900 1.00 75.12 314 ILE A N 1
ATOM 2516 C CA . ILE A 1 314 ? -3.000 -13.446 -2.232 1.00 75.12 314 ILE A CA 1
ATOM 2517 C C . ILE A 1 314 ? -3.676 -14.817 -2.271 1.00 75.12 314 ILE A C 1
ATOM 2519 O O . ILE A 1 314 ? -4.336 -15.143 -3.251 1.00 75.12 314 ILE A O 1
ATOM 2523 N N . SER A 1 315 ? -3.528 -15.642 -1.231 1.00 72.44 315 SER A N 1
ATOM 2524 C CA . SER A 1 315 ? -4.086 -17.002 -1.214 1.00 72.44 315 SER A CA 1
ATOM 2525 C C . SER A 1 315 ? -5.583 -17.057 -0.906 1.00 72.44 315 SER A C 1
ATOM 2527 O O . SER A 1 315 ? -6.208 -18.078 -1.195 1.00 72.44 315 SER A O 1
ATOM 2529 N N . ASN A 1 316 ? -6.158 -16.005 -0.316 1.00 80.31 316 ASN A N 1
ATOM 2530 C CA . ASN A 1 316 ? -7.557 -15.969 0.112 1.00 80.31 316 ASN A CA 1
ATOM 2531 C C . ASN A 1 316 ? -8.191 -14.555 0.036 1.00 80.31 316 ASN A C 1
ATOM 2533 O O . ASN A 1 316 ? -8.731 -14.051 1.033 1.00 80.31 316 ASN A O 1
ATOM 2537 N N . PRO A 1 317 ? -8.127 -13.880 -1.130 1.00 83.12 317 PRO A N 1
ATOM 2538 C CA . PRO A 1 317 ? -8.589 -12.501 -1.274 1.00 83.12 317 PRO A CA 1
ATOM 2539 C C . PRO A 1 317 ? -10.092 -12.344 -0.991 1.00 83.12 317 PRO A C 1
ATOM 2541 O O . PRO A 1 317 ? -10.471 -11.413 -0.281 1.00 83.12 317 PRO A O 1
ATOM 2544 N N . ASP A 1 318 ? -10.939 -13.285 -1.424 1.00 85.44 318 ASP A N 1
ATOM 2545 C CA . ASP A 1 318 ? -12.383 -13.298 -1.137 1.00 85.44 318 ASP A CA 1
ATOM 2546 C C . ASP A 1 318 ? -12.688 -13.111 0.355 1.00 85.44 318 ASP A C 1
ATOM 2548 O O . ASP A 1 318 ? -13.456 -12.227 0.755 1.00 85.44 318 ASP A O 1
ATOM 2552 N N . THR A 1 319 ? -12.044 -13.919 1.206 1.00 86.94 319 THR A N 1
ATOM 2553 C CA . THR A 1 319 ? -12.251 -13.870 2.657 1.00 86.94 319 THR A CA 1
ATOM 2554 C C . THR A 1 319 ? -11.828 -12.516 3.207 1.00 86.94 319 THR A C 1
ATOM 2556 O O . THR A 1 319 ? -12.594 -11.887 3.943 1.00 86.94 319 THR A O 1
ATOM 2559 N N . VAL A 1 320 ? -10.650 -12.024 2.812 1.00 87.62 320 VAL A N 1
ATOM 2560 C CA . VAL A 1 320 ? -10.136 -10.720 3.252 1.00 87.62 320 VAL A CA 1
ATOM 2561 C C . VAL A 1 320 ? -11.100 -9.603 2.896 1.00 87.62 320 VAL A C 1
ATOM 2563 O O . VAL A 1 320 ? -11.470 -8.811 3.762 1.00 87.62 320 VAL A O 1
ATOM 2566 N N . PHE A 1 321 ? -11.536 -9.535 1.642 1.00 87.25 321 PHE A N 1
ATOM 2567 C CA . PHE A 1 321 ? -12.412 -8.464 1.193 1.00 87.25 321 PHE A CA 1
ATOM 2568 C C . PHE A 1 321 ? -13.824 -8.587 1.757 1.00 87.25 321 PHE A C 1
ATOM 2570 O O . PHE A 1 321 ? -14.455 -7.559 2.009 1.00 87.25 321 PHE A O 1
ATOM 2577 N N . SER A 1 322 ? -14.302 -9.797 2.061 1.00 86.62 322 SER A N 1
ATOM 2578 C CA . SER A 1 322 ? -15.541 -9.974 2.825 1.00 86.62 322 SER A CA 1
ATOM 2579 C C . SER A 1 322 ? -15.434 -9.345 4.222 1.00 86.62 322 SER A C 1
ATOM 2581 O O . SER A 1 322 ? -16.332 -8.613 4.642 1.00 86.62 322 SER A O 1
ATOM 2583 N N . ILE A 1 323 ? -14.301 -9.535 4.910 1.00 87.19 323 ILE A N 1
ATOM 2584 C CA . ILE A 1 323 ? -14.039 -8.963 6.237 1.00 87.19 323 ILE A CA 1
ATOM 2585 C C . ILE A 1 323 ? -13.901 -7.440 6.139 1.00 87.19 323 ILE A C 1
ATOM 2587 O O . ILE A 1 323 ? -14.451 -6.711 6.965 1.00 87.19 323 ILE A O 1
ATOM 2591 N N . LEU A 1 324 ? -13.192 -6.939 5.122 1.00 85.00 324 LEU A N 1
ATOM 2592 C CA . LEU A 1 324 ? -13.056 -5.500 4.892 1.00 85.00 324 LEU A CA 1
ATOM 2593 C C . LEU A 1 324 ? -14.423 -4.842 4.685 1.00 85.00 324 LEU A C 1
ATOM 2595 O O . LEU A 1 324 ? -14.713 -3.858 5.366 1.00 85.00 324 LEU A O 1
ATOM 2599 N N . LYS A 1 325 ? -15.289 -5.444 3.858 1.00 83.00 325 LYS A N 1
ATOM 2600 C CA . LYS A 1 325 ? -16.670 -4.989 3.639 1.00 83.00 325 LYS A CA 1
ATOM 2601 C C . LYS A 1 325 ? -17.474 -4.977 4.941 1.00 83.00 325 LYS A C 1
ATOM 2603 O O . LYS A 1 325 ? -18.081 -3.961 5.256 1.00 83.00 325 LYS A O 1
ATOM 2608 N N . GLN A 1 326 ? -17.405 -6.031 5.758 1.00 77.44 326 GLN A N 1
ATOM 2609 C CA . GLN A 1 326 ? -18.057 -6.069 7.082 1.00 77.44 326 GLN A CA 1
ATOM 2610 C C . GLN A 1 326 ? -17.538 -4.993 8.045 1.00 77.44 326 GLN A C 1
ATOM 2612 O O . GLN A 1 326 ? -18.235 -4.544 8.957 1.00 77.44 326 GLN A O 1
ATOM 2617 N N . PHE A 1 327 ? -16.283 -4.578 7.888 1.00 73.12 327 PHE A N 1
ATOM 2618 C CA . PHE A 1 327 ? -15.738 -3.485 8.676 1.00 73.12 327 PHE A CA 1
ATOM 2619 C C . PHE A 1 327 ? -16.155 -2.101 8.173 1.00 73.12 327 PHE A C 1
ATOM 2621 O O . PHE A 1 327 ? -16.019 -1.149 8.944 1.00 73.12 327 PHE A O 1
ATOM 2628 N N . ASP A 1 328 ? -16.630 -1.992 6.933 1.00 66.56 328 ASP A N 1
ATOM 2629 C CA . ASP A 1 328 ? -17.146 -0.764 6.323 1.00 66.56 328 ASP A CA 1
ATOM 2630 C C . ASP A 1 328 ? -18.682 -0.654 6.386 1.00 66.56 328 ASP A C 1
ATOM 2632 O O . ASP A 1 328 ? -19.210 0.438 6.210 1.00 66.56 328 ASP A O 1
ATOM 2636 N N . THR A 1 329 ? -19.408 -1.713 6.777 1.00 41.94 329 THR A N 1
ATOM 2637 C CA . THR A 1 329 ? -20.866 -1.684 7.046 1.00 41.94 329 THR A CA 1
ATOM 2638 C C . THR A 1 329 ? -21.256 -1.007 8.371 1.00 41.94 329 THR A C 1
ATOM 2640 O O . THR A 1 329 ? -22.370 -1.185 8.852 1.00 41.94 329 THR A O 1
ATOM 2643 N N . SER A 1 330 ? -20.357 -0.238 8.990 1.00 31.53 330 SER A N 1
ATOM 2644 C CA . SER A 1 330 ? -20.707 0.708 10.061 1.00 31.53 330 SER A CA 1
ATOM 2645 C C . SER A 1 330 ? -20.606 2.151 9.558 1.00 31.53 330 SER A C 1
ATOM 2647 O O . SER A 1 330 ? -19.894 2.960 10.162 1.00 31.53 330 SER A O 1
ATOM 2649 N N . LEU A 1 331 ? -21.263 2.408 8.424 1.00 31.48 331 LEU A N 1
ATOM 2650 C CA . LEU A 1 331 ? -21.629 3.731 7.920 1.00 31.48 331 LEU A CA 1
ATOM 2651 C C . LEU A 1 331 ? -23.105 3.980 8.218 1.00 31.48 331 LEU A C 1
ATOM 2653 O O . LEU A 1 331 ? -23.915 3.094 7.862 1.00 31.48 331 LEU A O 1
#

pLDDT: mean 74.29, std 19.59, range [30.31, 97.44]

InterPro domains:
  IPR029058 Alpha/Beta hydrolase fold [G3DSA:3.40.50.1820] (148-330)
  IPR029058 Alpha/Beta hydrolase fold [SSF53474] (154-322)